Protein AF-A0A820D7I7-F1 (afdb_monomer_lite)

Sequence (324 aa):
LTGQLWRALILLNSLSEKDSNTLLFTNTHLEKLSSQLINEPLPSSSSSSIIALTLLELISSNQLFSTTFWYTILKQEFQSELYLFCTRISFLINNTEEDYFDKFIELLKINLSSFNSNIRLLSLYILSSFISNKINQNHIILNCLQCEQCPLNVYEYRTKIIYLQKLSIDFILLNNQSSLFHLSMYYLLGILCSNFTPLWTISIELLGSYGNKAIEYIGHQYFWSIINEKFQLIKQHNELKLIEQINDKLINEYIENLNKKNHDNEINEQSIDYIQYRINLFQILNYFPHECEQKIKIIFPIIFEFFSDNELRRINARQSCPVN

Structure (mmCIF, N/CA/C/O backbone):
data_AF-A0A820D7I7-F1
#
_entry.id   AF-A0A820D7I7-F1
#
loop_
_atom_site.group_PDB
_atom_site.id
_atom_site.type_symbol
_atom_site.label_atom_id
_atom_site.label_alt_id
_atom_site.label_comp_id
_atom_site.label_asym_id
_atom_site.label_entity_id
_atom_site.label_seq_id
_atom_site.pdbx_PDB_ins_code
_atom_site.Cartn_x
_atom_site.Cartn_y
_atom_site.Cartn_z
_atom_site.occupancy
_atom_site.B_iso_or_equiv
_atom_site.auth_seq_id
_atom_site.auth_comp_id
_atom_site.auth_asym_id
_atom_site.auth_atom_id
_atom_site.pdbx_PDB_model_num
ATOM 1 N N . LEU A 1 1 ? -18.576 28.532 -7.238 1.00 33.88 1 LEU A N 1
ATOM 2 C CA . LEU A 1 1 ? -18.689 28.212 -5.795 1.00 33.88 1 LEU A CA 1
ATOM 3 C C . LEU A 1 1 ? -19.975 27.424 -5.598 1.00 33.88 1 LEU A C 1
ATOM 5 O O . LEU A 1 1 ? -21.050 27.986 -5.757 1.00 33.88 1 LEU A O 1
ATOM 9 N N . THR A 1 2 ? -19.872 26.111 -5.414 1.00 36.41 2 THR A N 1
ATOM 10 C CA . THR A 1 2 ? -21.022 25.193 -5.369 1.00 36.41 2 THR A CA 1
ATOM 11 C C . THR A 1 2 ? -21.873 25.432 -4.114 1.00 36.41 2 THR A C 1
ATOM 13 O O . THR A 1 2 ? -21.359 25.838 -3.075 1.00 36.41 2 THR A O 1
ATOM 16 N N . GLY A 1 3 ? -23.188 25.196 -4.187 1.00 34.25 3 GLY A N 1
ATOM 17 C CA . GLY A 1 3 ? -24.131 25.491 -3.093 1.00 34.25 3 GLY A CA 1
ATOM 18 C C . GLY A 1 3 ? -23.835 24.779 -1.762 1.00 34.25 3 GLY A C 1
ATOM 19 O O . GLY A 1 3 ? -24.267 25.241 -0.710 1.00 34.25 3 GLY A O 1
ATOM 20 N N . GLN A 1 4 ? -23.050 23.700 -1.783 1.00 40.69 4 GLN A N 1
ATOM 21 C CA . GLN A 1 4 ? -22.586 22.988 -0.588 1.00 40.69 4 GLN A CA 1
ATOM 22 C C . GLN A 1 4 ? -21.507 23.764 0.188 1.00 40.69 4 GLN A C 1
ATOM 24 O O . GLN A 1 4 ? -21.517 23.750 1.415 1.00 40.69 4 GLN A O 1
ATOM 29 N N . LEU A 1 5 ? -20.647 24.528 -0.500 1.00 36.91 5 LEU A N 1
ATOM 30 C CA . LEU A 1 5 ? -19.658 25.414 0.132 1.00 36.91 5 LEU A CA 1
ATOM 31 C C . LEU A 1 5 ? -20.322 26.553 0.900 1.00 36.91 5 LEU A C 1
ATOM 33 O O . LEU A 1 5 ? -19.936 26.859 2.024 1.00 36.91 5 LEU A O 1
ATOM 37 N N . TRP A 1 6 ? -21.372 27.130 0.317 1.00 38.28 6 TRP A N 1
ATOM 38 C CA . TRP A 1 6 ? -22.198 28.117 1.002 1.00 38.28 6 TRP A CA 1
ATOM 39 C C . TRP A 1 6 ? -22.904 27.515 2.216 1.00 38.28 6 TRP A C 1
ATOM 41 O O . TRP A 1 6 ? -22.991 28.181 3.234 1.00 38.28 6 TRP A O 1
ATOM 51 N N . ARG A 1 7 ? -23.349 26.254 2.167 1.00 41.41 7 ARG A N 1
ATOM 52 C CA . ARG A 1 7 ? -23.976 25.590 3.323 1.00 41.41 7 ARG A CA 1
ATOM 53 C C . ARG A 1 7 ? -22.990 25.276 4.444 1.00 41.41 7 ARG A C 1
ATOM 55 O O . ARG A 1 7 ? -23.352 25.489 5.592 1.00 41.41 7 ARG A O 1
ATOM 62 N N . ALA A 1 8 ? -21.771 24.829 4.135 1.00 42.22 8 ALA A N 1
ATOM 63 C CA . ALA A 1 8 ? -20.729 24.603 5.140 1.00 42.22 8 ALA A CA 1
ATOM 64 C C . ALA A 1 8 ? -20.319 25.916 5.825 1.00 42.22 8 ALA A C 1
ATOM 66 O O . ALA A 1 8 ? -20.240 25.965 7.047 1.00 42.22 8 ALA A O 1
ATOM 67 N N . LEU A 1 9 ? -20.157 26.995 5.049 1.00 40.28 9 LEU A N 1
ATOM 68 C CA . LEU A 1 9 ? -19.864 28.336 5.566 1.00 40.28 9 LEU A CA 1
ATOM 69 C C . LEU A 1 9 ? -21.043 28.945 6.338 1.00 40.28 9 LEU A C 1
ATOM 71 O O . LEU A 1 9 ? -20.826 29.555 7.375 1.00 40.28 9 LEU A O 1
ATOM 75 N N . ILE A 1 10 ? -22.285 28.754 5.880 1.00 40.56 10 ILE A N 1
ATOM 76 C CA . ILE A 1 10 ? -23.493 29.177 6.609 1.00 40.56 10 ILE A CA 1
ATOM 77 C C . ILE A 1 10 ? -23.643 28.379 7.907 1.00 40.56 10 ILE A C 1
ATOM 79 O O . ILE A 1 10 ? -24.007 28.967 8.916 1.00 40.56 10 ILE A O 1
ATOM 83 N N . LEU A 1 11 ? -23.344 27.075 7.913 1.00 43.09 11 LEU A N 1
ATOM 84 C CA . LEU A 1 11 ? -23.332 26.261 9.130 1.00 43.09 11 LEU A CA 1
ATOM 85 C C . LEU A 1 11 ? -22.289 26.799 10.112 1.00 43.09 11 LEU A C 1
ATOM 87 O O . LEU A 1 11 ? -22.654 27.101 11.241 1.00 43.09 11 LEU A O 1
ATOM 91 N N . LEU A 1 12 ? -21.056 27.035 9.656 1.00 43.12 12 LEU A N 1
ATOM 92 C CA . LEU A 1 12 ? -19.978 27.668 10.426 1.00 43.12 12 LEU A CA 1
ATOM 93 C C . LEU A 1 12 ? -20.390 29.023 11.027 1.00 43.12 12 LEU A C 1
ATOM 95 O O . LEU A 1 12 ? -20.258 29.226 12.230 1.00 43.12 12 LEU A O 1
ATOM 99 N N . ASN A 1 13 ? -20.975 29.915 10.221 1.00 40.44 13 ASN A N 1
ATOM 100 C CA . ASN A 1 13 ? -21.417 31.236 10.683 1.00 40.44 13 ASN A CA 1
ATOM 101 C C . ASN A 1 13 ? -22.630 31.154 11.625 1.00 40.44 13 ASN A C 1
ATOM 103 O O . ASN A 1 13 ? -22.719 31.883 12.607 1.00 40.44 13 ASN A O 1
ATOM 107 N N . SER A 1 14 ? -23.561 30.231 11.366 1.00 39.53 14 SER A N 1
ATOM 108 C CA . SER A 1 14 ? -24.716 29.997 12.242 1.00 39.53 14 SER A CA 1
ATOM 109 C C . SER A 1 14 ? -24.337 29.355 13.582 1.00 39.53 14 SER A C 1
ATOM 111 O O . SER A 1 14 ? -25.113 29.440 14.535 1.00 39.53 14 SER A O 1
ATOM 113 N N . LEU A 1 15 ? -23.156 28.728 13.651 1.00 38.53 15 LEU A N 1
ATOM 114 C CA . LEU A 1 15 ? -22.564 28.131 14.849 1.00 38.53 15 LEU A CA 1
ATOM 115 C C . LEU A 1 15 ? -21.684 29.129 15.623 1.00 38.53 15 LEU A C 1
ATOM 117 O O . LEU A 1 15 ? -21.590 29.006 16.841 1.00 38.53 15 LEU A O 1
ATOM 121 N N . SER A 1 16 ? -21.089 30.131 14.962 1.00 37.66 16 SER A N 1
ATOM 122 C CA . SER A 1 16 ? -20.279 31.171 15.620 1.00 37.66 16 SER A CA 1
ATOM 123 C C . SER A 1 16 ? -21.098 32.324 16.208 1.00 37.66 16 SER A C 1
ATOM 125 O O . SER A 1 16 ? -20.624 33.012 17.108 1.00 37.66 16 SER A O 1
ATOM 127 N N . GLU A 1 17 ? -22.316 32.568 15.714 1.00 35.28 17 GLU A N 1
ATOM 128 C CA . GLU A 1 17 ? -23.140 33.718 16.131 1.00 35.28 17 GLU A CA 1
ATOM 129 C C . GLU A 1 17 ? -24.008 33.480 17.381 1.00 35.28 17 GLU A C 1
ATOM 131 O O . GLU A 1 17 ? -24.788 34.355 17.754 1.00 35.28 17 GLU A O 1
ATOM 136 N N . LYS A 1 18 ? -23.883 32.339 18.072 1.00 38.91 18 LYS A N 1
ATOM 137 C CA . LYS A 1 18 ? -24.620 32.097 19.324 1.00 38.91 18 LYS A CA 1
ATOM 138 C C . LYS A 1 18 ? -23.696 31.827 20.502 1.00 38.91 18 LYS A C 1
ATOM 140 O O . LYS A 1 18 ? -23.385 30.689 20.823 1.00 38.91 18 LYS A O 1
ATOM 145 N N . ASP A 1 19 ? -23.366 32.942 21.141 1.00 34.84 19 ASP A N 1
ATOM 146 C CA . ASP A 1 19 ? -23.009 33.123 22.542 1.00 34.84 19 ASP A CA 1
ATOM 147 C C . ASP A 1 19 ? -21.764 32.403 23.079 1.00 34.84 19 ASP A C 1
ATOM 149 O O . ASP A 1 19 ? -21.621 31.186 23.140 1.00 34.84 19 ASP A O 1
ATOM 153 N N . SER A 1 20 ? -20.876 33.253 23.581 1.00 34.00 20 SER A N 1
ATOM 154 C CA . SER A 1 20 ? -19.563 33.041 24.180 1.00 34.00 20 SER A CA 1
ATOM 155 C C . SER A 1 20 ? -19.540 32.244 25.493 1.00 34.00 20 SER A C 1
ATOM 157 O O . SER A 1 20 ? -18.617 32.409 26.286 1.00 34.00 20 SER A O 1
ATOM 159 N N . ASN A 1 21 ? -20.489 31.339 25.731 1.00 32.66 21 ASN A N 1
ATOM 160 C CA . ASN A 1 21 ? -20.485 30.466 26.902 1.00 32.66 21 ASN A CA 1
ATOM 161 C C . ASN A 1 21 ? -20.728 29.014 26.487 1.00 32.66 21 ASN A C 1
ATOM 163 O O . ASN A 1 21 ? -21.859 28.607 26.250 1.00 32.66 21 ASN A O 1
ATOM 167 N N . THR A 1 22 ? -19.638 28.239 26.442 1.00 40.84 22 THR A N 1
ATOM 168 C CA . THR A 1 22 ? -19.628 26.766 26.488 1.00 40.84 22 THR A CA 1
ATOM 169 C C . THR A 1 22 ? -20.718 26.098 25.640 1.00 40.84 22 THR A C 1
ATOM 171 O O . THR A 1 22 ? -21.698 25.567 26.166 1.00 40.84 22 THR A O 1
ATOM 174 N N . LEU A 1 23 ? -20.534 26.100 24.319 1.00 37.88 23 LEU A N 1
ATOM 175 C CA . LEU A 1 23 ? -21.352 25.314 23.397 1.00 37.88 23 LEU A CA 1
ATOM 176 C C . LEU A 1 23 ? -21.086 23.817 23.623 1.00 37.88 23 LEU A C 1
ATOM 178 O O . LEU A 1 23 ? -20.228 23.203 22.996 1.00 37.88 23 LEU A O 1
ATOM 182 N N . LEU A 1 24 ? -21.860 23.218 24.528 1.00 36.38 24 LEU A N 1
ATOM 183 C CA . LEU A 1 24 ? -22.185 21.795 24.495 1.00 36.38 24 LEU A CA 1
ATOM 184 C C . LEU A 1 24 ? -22.982 21.545 23.211 1.00 36.38 24 LEU A C 1
ATOM 186 O O . LEU A 1 24 ? -24.212 21.552 23.203 1.00 36.38 24 LEU A O 1
ATOM 190 N N . PHE A 1 25 ? -22.270 21.380 22.103 1.00 42.38 25 PHE A N 1
ATOM 191 C CA . PHE A 1 25 ? -22.797 20.785 20.885 1.00 42.38 25 PHE A CA 1
ATOM 192 C C . PHE A 1 25 ? -23.583 19.516 21.253 1.00 42.38 25 PHE A C 1
ATOM 194 O O . PHE A 1 25 ? -23.032 18.553 21.792 1.00 42.38 25 PHE A O 1
ATOM 201 N N . THR A 1 26 ? -24.887 19.514 20.999 1.00 42.91 26 THR A N 1
ATOM 202 C CA . THR A 1 26 ? -25.730 18.362 21.308 1.00 42.91 26 THR A CA 1
ATOM 203 C C . THR A 1 26 ? -25.514 17.265 20.264 1.00 42.91 26 THR A C 1
ATOM 205 O O . THR A 1 26 ? -25.382 17.544 19.070 1.00 42.91 26 THR A O 1
ATOM 208 N N . ASN A 1 27 ? -25.518 15.999 20.700 1.00 44.03 27 ASN A N 1
ATOM 209 C CA . ASN A 1 27 ? -25.346 14.821 19.834 1.00 44.03 27 ASN A CA 1
ATOM 210 C C . ASN A 1 27 ? -26.261 14.838 18.593 1.00 44.03 27 ASN A C 1
ATOM 212 O O . ASN A 1 27 ? -25.886 14.327 17.545 1.00 44.03 27 ASN A O 1
ATOM 216 N N . THR A 1 28 ? -27.420 15.498 18.661 1.00 42.12 28 THR A N 1
ATOM 217 C CA . THR A 1 28 ? -28.380 15.612 17.553 1.00 42.12 28 THR A CA 1
ATOM 218 C C . THR A 1 28 ? -27.905 16.511 16.403 1.00 42.12 28 THR A C 1
ATOM 220 O O . THR A 1 28 ? -28.280 16.284 15.250 1.00 42.12 28 THR A O 1
ATOM 223 N N . HIS A 1 29 ? -27.073 17.523 16.673 1.00 49.16 29 HIS A N 1
ATOM 224 C CA . HIS A 1 29 ? -26.462 18.355 15.628 1.00 49.16 29 HIS A CA 1
ATOM 225 C C . HIS A 1 29 ? -25.332 17.611 14.915 1.00 49.16 29 HIS A C 1
ATOM 227 O O . HIS A 1 29 ? -25.233 17.692 13.690 1.00 49.16 29 HIS A O 1
ATOM 233 N N . LEU A 1 30 ? -24.556 16.817 15.657 1.00 48.66 30 LEU A N 1
ATOM 234 C CA . LEU A 1 30 ? -23.551 15.913 15.101 1.00 48.66 30 LEU A CA 1
ATOM 235 C C . LEU A 1 30 ? -24.170 14.763 14.302 1.00 48.66 30 LEU A C 1
ATOM 237 O O . LEU A 1 30 ? -23.672 14.420 13.234 1.00 48.66 30 LEU A O 1
ATOM 241 N N . GLU A 1 31 ? -25.282 14.190 14.758 1.00 48.06 31 GLU A N 1
ATOM 242 C CA . GLU A 1 31 ? -26.039 13.175 14.013 1.00 48.06 31 GLU A CA 1
ATOM 243 C C . GLU A 1 31 ? -26.604 13.738 12.701 1.00 48.06 31 GLU A C 1
ATOM 245 O O . GLU A 1 31 ? -26.587 13.069 11.670 1.00 48.06 31 GLU A O 1
ATOM 250 N N . LYS A 1 32 ? -27.032 15.007 12.687 1.00 52.75 32 LYS A N 1
ATOM 251 C CA . LYS A 1 32 ? -27.452 15.676 11.447 1.00 52.75 32 LYS A CA 1
ATOM 252 C C . LYS A 1 32 ? -26.281 15.959 10.510 1.00 52.75 32 LYS A C 1
ATOM 254 O O . LYS A 1 32 ? -26.388 15.626 9.333 1.00 52.75 32 LYS A O 1
ATOM 259 N N . LEU A 1 33 ? -25.173 16.512 11.007 1.00 52.78 33 LEU A N 1
ATOM 260 C CA . LEU A 1 33 ? -23.964 16.764 10.208 1.00 52.78 33 LEU A CA 1
ATOM 261 C C . LEU A 1 33 ? -23.358 15.467 9.665 1.00 52.78 33 LEU A C 1
ATOM 263 O O . LEU A 1 33 ? -23.018 15.403 8.489 1.00 52.78 33 LEU A O 1
ATOM 267 N N . SER A 1 34 ? -23.301 14.414 10.483 1.00 49.94 34 SER A N 1
ATOM 268 C CA . SER A 1 34 ? -22.893 13.078 10.045 1.00 49.94 34 SER A CA 1
ATOM 269 C C . SER A 1 34 ? -23.842 12.531 8.989 1.00 49.94 34 SER A C 1
ATOM 271 O O . SER A 1 34 ? -23.374 12.136 7.932 1.00 49.94 34 SER A O 1
ATOM 273 N N . SER A 1 35 ? -25.162 12.602 9.182 1.00 54.41 35 SER A N 1
ATOM 274 C CA . SER A 1 35 ? -26.120 12.158 8.160 1.00 54.41 35 SER A CA 1
ATOM 275 C C . SER A 1 35 ? -26.018 12.949 6.848 1.00 54.41 35 SER A C 1
ATOM 277 O O . SER A 1 35 ? -26.268 12.394 5.784 1.00 54.41 35 SER A O 1
ATOM 279 N N . GLN A 1 36 ? -25.630 14.226 6.895 1.00 56.00 36 GLN A N 1
ATOM 280 C CA . GLN A 1 36 ? -25.484 15.074 5.710 1.00 56.00 36 GLN A CA 1
ATOM 281 C C . GLN A 1 36 ? -24.159 14.841 4.982 1.00 56.00 36 GLN A C 1
ATOM 283 O O . GLN A 1 36 ? -24.164 14.727 3.760 1.00 56.00 36 GLN A O 1
ATOM 288 N N . LEU A 1 37 ? -23.051 14.710 5.716 1.00 55.25 37 LEU A N 1
ATOM 289 C CA . LEU A 1 37 ? -21.760 14.313 5.15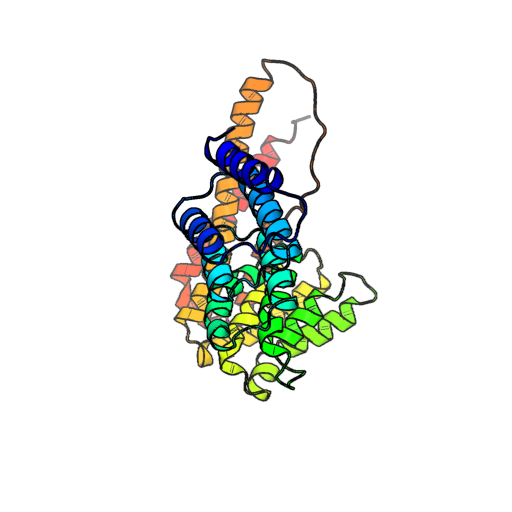0 1.00 55.25 37 LEU A CA 1
ATOM 290 C C . LEU A 1 37 ? -21.824 12.892 4.584 1.00 55.25 37 LEU A C 1
ATOM 292 O O . LEU A 1 37 ? -21.209 12.629 3.559 1.00 55.25 37 LEU A O 1
ATOM 296 N N . ILE A 1 38 ? -22.602 12.000 5.214 1.00 54.62 38 ILE A N 1
ATOM 297 C CA . ILE A 1 38 ? -22.667 10.594 4.816 1.00 54.62 38 ILE A CA 1
ATOM 298 C C . ILE A 1 38 ? -23.478 10.358 3.535 1.00 54.62 38 ILE A C 1
ATOM 300 O O . ILE A 1 38 ? -23.186 9.425 2.785 1.00 54.62 38 ILE A O 1
ATOM 304 N N . ASN A 1 39 ? -24.506 11.174 3.298 1.00 48.34 39 ASN A N 1
ATOM 305 C CA . ASN A 1 39 ? -25.509 10.913 2.265 1.00 48.34 39 ASN A CA 1
ATOM 306 C C . ASN A 1 39 ? -25.314 11.710 0.964 1.00 48.34 39 ASN A C 1
ATOM 308 O O . ASN A 1 39 ? -26.012 11.421 -0.008 1.00 48.34 39 ASN A O 1
ATOM 312 N N . GLU A 1 40 ? -24.403 12.688 0.904 1.00 48.72 40 GLU A N 1
ATOM 313 C CA . GLU A 1 40 ? -24.156 13.469 -0.318 1.00 48.72 40 GLU A CA 1
ATOM 314 C C . GLU A 1 40 ? -22.756 13.197 -0.910 1.00 48.72 40 GLU A C 1
ATOM 316 O O . GLU A 1 40 ? -21.764 13.221 -0.182 1.00 48.72 40 GLU A O 1
ATOM 321 N N . PRO A 1 41 ? -22.632 12.974 -2.235 1.00 44.50 41 PRO A N 1
ATOM 322 C CA . PRO A 1 41 ? -21.333 12.860 -2.890 1.00 44.50 41 PRO A CA 1
ATOM 323 C C . PRO A 1 41 ? -20.615 14.217 -2.858 1.00 44.50 41 PRO A C 1
ATOM 325 O O . PRO A 1 41 ? -21.137 15.230 -3.332 1.00 44.50 41 PRO A O 1
ATOM 328 N N . LEU A 1 42 ? -19.417 14.240 -2.280 1.00 49.50 42 LEU A N 1
ATOM 329 C CA . LEU A 1 42 ? -18.637 15.458 -2.068 1.00 49.50 42 LEU A CA 1
ATOM 330 C C . LEU A 1 42 ? -17.876 15.861 -3.350 1.00 49.50 42 LEU A C 1
ATOM 332 O O . LEU A 1 42 ? -17.214 15.016 -3.946 1.00 49.50 42 LEU A O 1
ATOM 336 N N . PRO A 1 43 ? -17.935 17.121 -3.825 1.00 43.56 43 PRO A N 1
ATOM 337 C CA . PRO A 1 43 ? -17.351 17.476 -5.120 1.00 43.56 43 PRO A CA 1
ATOM 338 C C . PRO A 1 43 ? -15.977 18.157 -5.019 1.00 43.56 43 PRO A C 1
ATOM 340 O O . PRO A 1 43 ? -15.863 19.226 -4.427 1.00 43.56 43 PRO A O 1
ATOM 343 N N . SER A 1 44 ? -14.975 17.653 -5.751 1.00 43.47 44 SER A N 1
ATOM 344 C CA . SER A 1 44 ? -13.678 18.292 -6.104 1.00 43.47 44 SER A CA 1
ATOM 345 C C . SER A 1 44 ? -12.747 18.764 -4.960 1.00 43.47 44 SER A C 1
ATOM 347 O O . SER A 1 44 ? -13.182 19.181 -3.891 1.00 43.47 44 SER A O 1
ATOM 349 N N . SER A 1 45 ? -11.434 18.739 -5.219 1.00 49.16 45 SER A N 1
ATOM 350 C CA . SER A 1 45 ? -10.306 18.940 -4.280 1.00 49.16 45 SER A CA 1
ATOM 351 C C . SER A 1 45 ? -10.387 20.144 -3.323 1.00 49.16 45 SER A C 1
ATOM 353 O O . SER A 1 45 ? -9.827 20.102 -2.225 1.00 49.16 45 SER A O 1
ATOM 355 N N . SER A 1 46 ? -11.103 21.212 -3.683 1.00 48.12 46 SER A N 1
ATOM 356 C CA . SER A 1 46 ? -11.302 22.382 -2.818 1.00 48.12 46 SER A CA 1
ATOM 357 C C . SER A 1 46 ? -12.371 22.194 -1.733 1.00 48.12 46 SER A C 1
ATOM 359 O O . SER A 1 46 ? -12.325 22.879 -0.716 1.00 48.12 46 SER A O 1
ATOM 361 N N . SER A 1 47 ? -13.350 21.301 -1.920 1.00 55.62 47 SER A N 1
ATOM 362 C CA . SER A 1 47 ? -14.343 21.009 -0.871 1.00 55.62 47 SER A CA 1
ATOM 363 C C . SER A 1 47 ? -13.774 20.070 0.191 1.00 55.62 47 SER A C 1
ATOM 365 O O . SER A 1 47 ? -14.091 20.217 1.369 1.00 55.62 47 SER A O 1
ATOM 367 N N . SER A 1 48 ? -12.863 19.170 -0.193 1.00 57.50 48 SER A N 1
ATOM 368 C CA . SER A 1 48 ? -12.241 18.231 0.739 1.00 57.50 48 SER A CA 1
ATOM 369 C C . SER A 1 48 ? -11.353 18.913 1.774 1.00 57.50 48 SER A C 1
ATOM 371 O O . SER A 1 48 ? -11.357 18.522 2.940 1.00 57.50 48 SER A O 1
ATOM 373 N N . SER A 1 49 ? -10.631 19.967 1.379 1.00 59.69 49 SER A N 1
ATOM 374 C CA . SER A 1 49 ? -9.816 20.752 2.310 1.00 59.69 49 SER A CA 1
ATOM 375 C C . SER A 1 49 ? -10.682 21.511 3.311 1.00 59.69 49 SER A C 1
ATOM 377 O O . SER A 1 49 ? -10.395 21.497 4.503 1.00 59.69 49 SER A O 1
ATOM 379 N N . ILE A 1 50 ? -11.785 22.104 2.855 1.00 61.53 50 ILE A N 1
ATOM 380 C CA . ILE A 1 50 ? -12.718 22.840 3.715 1.00 61.53 50 ILE A CA 1
ATOM 381 C C . ILE A 1 50 ? -13.412 21.895 4.695 1.00 61.53 50 ILE A C 1
ATOM 383 O O . ILE A 1 50 ? -13.544 22.218 5.870 1.00 61.53 50 ILE A O 1
ATOM 387 N N . ILE A 1 51 ? -13.777 20.694 4.257 1.00 65.19 51 ILE A N 1
ATOM 388 C CA . ILE A 1 51 ? -14.422 19.710 5.130 1.00 65.19 51 ILE A CA 1
ATOM 389 C C . ILE A 1 51 ? -13.438 19.153 6.149 1.00 65.19 51 ILE A C 1
ATOM 391 O O . ILE A 1 51 ? -13.785 19.024 7.320 1.00 65.19 51 ILE A O 1
ATOM 395 N N . ALA A 1 52 ? -12.192 18.903 5.753 1.00 65.56 52 ALA A N 1
ATOM 396 C CA . ALA A 1 52 ? -11.159 18.546 6.713 1.00 65.56 52 ALA A CA 1
ATOM 397 C C . ALA A 1 52 ? -10.905 19.660 7.740 1.00 65.56 52 ALA A C 1
ATOM 399 O O . ALA A 1 52 ? -10.763 19.364 8.922 1.00 65.56 52 ALA A O 1
ATOM 400 N N . LEU A 1 53 ? -10.919 20.931 7.328 1.00 65.31 53 LEU A N 1
ATOM 401 C CA . LEU A 1 53 ? -10.809 22.063 8.253 1.00 65.31 53 LEU A CA 1
ATOM 402 C C . LEU A 1 53 ? -11.999 22.121 9.223 1.00 65.31 53 LEU A C 1
ATOM 404 O O . LEU A 1 53 ? -11.779 22.262 10.422 1.00 65.31 53 LEU A O 1
ATOM 408 N N . THR A 1 54 ? -13.233 21.914 8.744 1.00 65.31 54 THR A N 1
ATOM 409 C CA . THR A 1 54 ? -14.414 21.847 9.628 1.00 65.31 54 THR A CA 1
ATOM 410 C C . THR A 1 54 ? -14.346 20.676 10.605 1.00 65.31 54 THR A C 1
ATOM 412 O O . THR A 1 54 ? -14.690 20.823 11.771 1.00 65.31 54 THR A O 1
ATOM 415 N N . LEU A 1 55 ? -13.859 19.515 10.162 1.00 71.00 55 LEU A N 1
ATOM 416 C CA . LEU A 1 55 ? -13.652 18.356 11.026 1.00 71.00 55 LEU A CA 1
ATOM 417 C C . LEU A 1 55 ? -12.593 18.640 12.092 1.00 71.00 55 LEU A C 1
ATOM 419 O O . LEU A 1 55 ? -12.766 18.254 13.243 1.00 71.00 55 LEU A O 1
ATOM 423 N N . LEU A 1 56 ? -11.519 19.340 11.732 1.00 68.62 56 LEU A N 1
ATOM 424 C CA . LEU A 1 56 ? -10.452 19.713 12.655 1.00 68.62 56 LEU A CA 1
ATOM 425 C C . LEU A 1 56 ? -10.941 20.710 13.716 1.00 68.62 56 LEU A C 1
ATOM 427 O O . LEU A 1 56 ? -10.589 20.576 14.885 1.00 68.62 56 LEU A O 1
ATOM 431 N N . GLU A 1 57 ? -11.805 21.650 13.337 1.00 66.38 57 GLU A N 1
ATOM 432 C CA . GLU A 1 57 ? -12.467 22.582 14.260 1.00 66.38 57 GLU A CA 1
ATOM 433 C C . GLU A 1 57 ? -13.493 21.889 15.176 1.00 66.38 57 GLU A C 1
ATOM 435 O O . GLU A 1 57 ? -13.602 22.174 16.371 1.00 66.38 57 GLU A O 1
ATOM 440 N N . LEU A 1 58 ? -14.211 20.896 14.654 1.00 66.75 58 LEU A N 1
ATOM 441 C CA . LEU A 1 58 ? -15.093 20.052 15.459 1.00 66.75 58 LEU A CA 1
ATOM 442 C C . LEU A 1 58 ? -14.312 19.181 16.457 1.00 66.75 58 LEU A C 1
ATOM 444 O O . LEU A 1 58 ? -14.752 18.972 17.585 1.00 66.75 58 LEU A O 1
ATOM 448 N N . ILE A 1 59 ? -13.135 18.687 16.071 1.00 69.69 59 ILE A N 1
ATOM 449 C CA . ILE A 1 59 ? -12.247 17.961 16.984 1.00 69.69 59 ILE A CA 1
ATOM 450 C C . ILE A 1 59 ? -11.681 18.908 18.056 1.00 69.69 59 ILE A C 1
ATOM 452 O O . ILE A 1 59 ? -11.654 18.548 19.233 1.00 69.69 59 ILE A O 1
ATOM 456 N N . SER A 1 60 ? -11.244 20.116 17.678 1.00 65.19 60 SER A N 1
ATOM 457 C CA . SER A 1 60 ? -10.655 21.088 18.615 1.00 65.19 60 SER A CA 1
ATOM 458 C C . SER A 1 60 ? -11.661 21.630 19.632 1.00 65.19 60 SER A C 1
ATOM 460 O O . SER A 1 60 ? -11.276 22.008 20.737 1.00 65.19 60 SER A O 1
ATOM 462 N N . SER A 1 61 ? -12.954 21.597 19.305 1.00 62.97 61 SER A N 1
ATOM 463 C CA . SER A 1 61 ? -14.050 21.922 20.223 1.00 62.97 61 SER A CA 1
ATOM 464 C C . SER A 1 61 ? -14.429 20.787 21.197 1.00 62.97 61 SER A C 1
ATOM 466 O O . SER A 1 61 ? -15.456 20.873 21.870 1.00 62.97 61 SER A O 1
ATOM 468 N N . ASN A 1 62 ? -13.577 19.761 21.353 1.00 55.41 62 ASN A N 1
ATOM 469 C CA . ASN A 1 62 ? -13.714 18.647 22.310 1.00 55.41 62 ASN A CA 1
ATOM 470 C C . ASN A 1 62 ? -14.987 17.799 22.131 1.00 55.41 62 ASN A C 1
ATOM 472 O O . ASN A 1 62 ? -15.577 17.305 23.094 1.00 55.41 62 ASN A O 1
ATOM 476 N N . GLN A 1 63 ? -15.413 17.598 20.887 1.00 59.56 63 GLN A N 1
ATOM 477 C CA . GLN A 1 63 ? -16.509 16.693 20.561 1.00 59.56 63 GLN A CA 1
ATOM 478 C C . GLN A 1 63 ? -16.012 15.238 20.494 1.00 59.56 63 GLN A C 1
ATOM 480 O O . GLN A 1 63 ? -15.157 14.890 19.679 1.00 59.56 63 GLN A O 1
ATOM 485 N N . LEU A 1 64 ? -16.571 14.364 21.336 1.00 62.59 64 LEU A N 1
ATOM 486 C CA . LEU A 1 64 ? -16.328 12.918 21.286 1.00 62.59 64 LEU A CA 1
ATOM 487 C C . LEU A 1 64 ? -17.037 12.316 20.063 1.00 62.59 64 LEU A C 1
ATOM 489 O O . LEU A 1 64 ? -18.213 11.965 20.117 1.00 62.59 64 LEU A O 1
ATOM 493 N N . PHE A 1 65 ? -16.318 12.189 18.952 1.00 71.06 65 PHE A N 1
ATOM 494 C CA . PHE A 1 65 ? -16.759 11.392 17.810 1.00 71.06 65 PHE A CA 1
ATOM 495 C C . PHE A 1 65 ? -16.526 9.901 18.051 1.00 71.06 65 PHE A C 1
ATOM 497 O O . PHE A 1 65 ? -15.448 9.495 18.495 1.00 71.06 65 PHE A O 1
ATOM 504 N N . SER A 1 66 ? -17.516 9.079 17.704 1.00 76.38 66 SER A N 1
ATOM 505 C CA . SER A 1 66 ? -17.388 7.624 17.728 1.00 76.38 66 SER A CA 1
ATOM 506 C C . SER A 1 66 ? -16.424 7.121 16.646 1.00 76.38 66 SER A C 1
ATOM 508 O O . SER A 1 66 ? -16.265 7.717 15.577 1.00 76.38 66 SER A O 1
ATOM 510 N N . THR A 1 67 ? -15.825 5.955 16.882 1.00 80.19 67 THR A N 1
ATOM 511 C CA . THR A 1 67 ? -15.057 5.195 15.876 1.00 80.19 67 THR A CA 1
ATOM 512 C C . THR A 1 67 ? -15.874 4.922 14.607 1.00 80.19 67 THR A C 1
ATOM 514 O O . THR A 1 67 ? -15.350 4.990 13.493 1.00 80.19 67 THR A O 1
ATOM 517 N N . THR A 1 68 ? -17.181 4.680 14.763 1.00 80.62 68 THR A N 1
ATOM 518 C CA . THR A 1 68 ? -18.136 4.448 13.669 1.00 80.62 68 THR A CA 1
ATOM 519 C C . THR A 1 68 ? -18.235 5.627 12.709 1.00 80.62 68 THR A C 1
ATOM 521 O O . THR A 1 68 ? -18.258 5.421 11.496 1.00 80.62 68 THR A O 1
ATOM 524 N N . PHE A 1 69 ? -18.254 6.854 13.230 1.00 81.31 69 PHE A N 1
ATOM 525 C CA . PHE A 1 69 ? -18.361 8.073 12.433 1.00 81.31 69 PHE A CA 1
ATOM 526 C C . PHE A 1 69 ? -17.161 8.221 11.491 1.00 81.31 69 PHE A C 1
ATOM 528 O O . PHE A 1 69 ? -17.319 8.378 10.278 1.00 81.31 69 PHE A O 1
ATOM 535 N N . TRP A 1 70 ? -15.950 8.054 12.018 1.00 80.38 70 TRP A N 1
ATOM 536 C CA . TRP A 1 70 ? -14.726 8.143 11.222 1.00 80.38 70 TRP A CA 1
ATOM 537 C C . TRP A 1 70 ? -14.586 7.028 10.194 1.00 80.38 70 TRP A C 1
ATOM 539 O O . TRP A 1 70 ? -14.130 7.278 9.079 1.00 80.38 70 TRP A O 1
ATOM 549 N N . TYR A 1 71 ? -15.043 5.821 10.531 1.00 81.94 71 TYR A N 1
ATOM 550 C CA . TYR A 1 71 ? -15.147 4.734 9.563 1.00 81.94 71 TYR A CA 1
ATOM 551 C C . TYR A 1 71 ? -16.071 5.107 8.394 1.00 81.94 71 TYR A C 1
ATOM 553 O O . TYR A 1 71 ? -15.711 4.902 7.236 1.00 81.94 71 TYR A O 1
ATOM 561 N N . THR A 1 72 ? -17.249 5.679 8.674 1.00 79.56 72 THR A N 1
ATOM 562 C CA . THR A 1 72 ? -18.195 6.069 7.615 1.00 79.56 72 THR A CA 1
ATOM 563 C C . THR A 1 72 ? -17.652 7.167 6.707 1.00 79.56 72 THR A C 1
ATOM 565 O O . THR A 1 72 ? -17.837 7.071 5.496 1.00 79.56 72 THR A O 1
ATOM 568 N N . ILE A 1 73 ? -16.925 8.141 7.263 1.00 76.38 73 ILE A N 1
ATOM 569 C CA . ILE A 1 73 ? -16.278 9.207 6.486 1.00 76.38 73 ILE A CA 1
ATOM 570 C C . ILE A 1 73 ? -15.203 8.632 5.565 1.00 76.38 73 ILE A C 1
ATOM 572 O O . ILE A 1 73 ? -15.208 8.920 4.376 1.00 76.38 73 ILE A O 1
ATOM 576 N N . LEU A 1 74 ? -14.302 7.792 6.086 1.00 78.19 74 LEU A N 1
ATOM 577 C CA . LEU A 1 74 ? -13.228 7.203 5.274 1.00 78.19 74 LEU A CA 1
ATOM 578 C C . LEU A 1 74 ? -13.737 6.219 4.216 1.00 78.19 74 LEU A C 1
ATOM 580 O O . LEU A 1 74 ? -13.037 5.956 3.239 1.00 78.19 74 LEU A O 1
ATOM 584 N N . LYS A 1 75 ? -14.924 5.643 4.426 1.00 80.81 75 LYS A N 1
ATOM 585 C CA . LYS A 1 75 ? -15.569 4.755 3.459 1.00 80.81 75 LYS A CA 1
ATOM 586 C C . LYS A 1 75 ? -16.137 5.518 2.257 1.00 80.81 75 LYS A C 1
ATOM 588 O O . LYS A 1 75 ? -16.234 4.935 1.181 1.00 80.81 75 LYS A O 1
ATOM 593 N N . GLN A 1 76 ? -16.530 6.782 2.418 1.00 70.62 76 GLN A N 1
ATOM 594 C CA . GLN A 1 76 ? -16.842 7.636 1.270 1.00 70.62 76 GLN A CA 1
ATOM 595 C C . GLN A 1 76 ? -15.547 7.940 0.522 1.00 70.62 76 GLN A C 1
ATOM 597 O O . GLN A 1 76 ? -14.537 8.231 1.149 1.00 70.62 76 GLN A O 1
ATOM 602 N N . GLU A 1 77 ? -15.567 7.814 -0.805 1.00 53.09 77 GLU A N 1
ATOM 603 C CA . GLU A 1 77 ? -14.396 7.751 -1.695 1.00 53.09 77 GLU A CA 1
ATOM 604 C C . GLU A 1 77 ? -13.480 8.998 -1.685 1.00 53.09 77 GLU A C 1
ATOM 606 O O . GLU A 1 77 ? -13.362 9.705 -2.682 1.00 53.09 77 GLU A O 1
ATOM 611 N N . PHE A 1 78 ? -12.770 9.259 -0.583 1.00 57.38 78 PHE A N 1
ATOM 612 C CA . PHE A 1 78 ? -11.795 10.344 -0.459 1.00 57.38 78 PHE A CA 1
ATOM 613 C C . PHE A 1 78 ? -10.661 9.968 0.504 1.00 57.38 78 PHE A C 1
ATOM 615 O O . PHE A 1 78 ? -10.691 10.290 1.691 1.00 57.38 78 PHE A O 1
ATOM 622 N N . GLN A 1 79 ? -9.601 9.329 0.003 1.00 65.19 79 GLN A N 1
ATOM 623 C CA . GLN A 1 79 ? -8.404 9.041 0.807 1.00 65.19 79 GLN A CA 1
ATOM 624 C C . GLN A 1 79 ? -7.361 10.161 0.653 1.00 65.19 79 GLN A C 1
ATOM 626 O O . GLN A 1 79 ? -6.308 9.986 0.048 1.00 65.19 79 GLN A O 1
ATOM 631 N N . SER A 1 80 ? -7.689 11.342 1.197 1.00 74.06 80 SER A N 1
ATOM 632 C CA . SER A 1 80 ? -6.767 12.484 1.296 1.00 74.06 80 SER A CA 1
ATOM 633 C C . SER A 1 80 ? -5.944 12.439 2.591 1.00 74.06 80 SER A C 1
ATOM 635 O O . SER A 1 80 ? -6.395 11.910 3.611 1.00 74.06 80 SER A O 1
ATOM 637 N N . GLU A 1 81 ? -4.753 13.048 2.583 1.00 74.69 81 GLU A N 1
ATOM 638 C CA . GLU A 1 81 ? -3.916 13.185 3.787 1.00 74.69 81 GLU A CA 1
ATOM 639 C C . GLU A 1 81 ? -4.660 13.881 4.933 1.00 74.69 81 GLU A C 1
ATOM 641 O O . GLU A 1 81 ? -4.537 13.487 6.090 1.00 74.69 81 GLU A O 1
ATOM 646 N N . LEU A 1 82 ? -5.476 14.890 4.616 1.00 74.12 82 LEU A N 1
ATOM 647 C CA . LEU A 1 82 ? -6.179 15.692 5.613 1.00 74.12 82 LEU A CA 1
ATOM 648 C C . LEU A 1 82 ? -7.230 14.877 6.382 1.00 74.12 82 LEU A C 1
ATOM 650 O O . LEU A 1 82 ? -7.348 15.024 7.599 1.00 74.12 82 LEU A O 1
ATOM 654 N N . TYR A 1 83 ? -7.956 13.974 5.714 1.00 77.19 83 TYR A N 1
ATOM 655 C CA . TYR A 1 83 ? -8.915 13.091 6.390 1.00 77.19 83 TYR A CA 1
ATOM 656 C C . TYR A 1 83 ? -8.218 12.057 7.275 1.00 77.19 83 TYR A C 1
ATOM 658 O O . TYR A 1 83 ? -8.645 11.808 8.406 1.00 77.19 83 TYR A O 1
ATOM 666 N N . LEU A 1 84 ? -7.103 11.495 6.803 1.00 81.25 84 LEU A N 1
ATOM 667 C CA . LEU A 1 84 ? -6.278 10.587 7.602 1.00 81.25 84 LEU A CA 1
ATOM 668 C C . LEU A 1 84 ? -5.658 11.303 8.815 1.00 81.25 84 LEU A C 1
ATOM 670 O O . LEU A 1 84 ? -5.515 10.730 9.893 1.00 81.25 84 LEU A O 1
ATOM 674 N N . PHE A 1 85 ? -5.332 12.583 8.674 1.00 79.81 85 PHE A N 1
ATOM 675 C CA . PHE A 1 85 ? -4.846 13.395 9.780 1.00 79.81 85 PHE A CA 1
ATOM 676 C C . PHE A 1 85 ? -5.937 13.655 10.831 1.00 79.81 85 PHE A C 1
ATOM 678 O O . PHE A 1 85 ? -5.707 13.425 12.019 1.00 79.81 85 PHE A O 1
ATOM 685 N N . CYS A 1 86 ? -7.140 14.057 10.408 1.00 75.25 86 CYS A N 1
ATOM 686 C CA . CYS A 1 86 ? -8.265 14.306 11.318 1.00 75.25 86 CYS A CA 1
ATOM 687 C C . CYS A 1 86 ? -8.675 13.044 12.094 1.00 75.25 86 CYS A C 1
ATOM 689 O O . CYS A 1 86 ? -8.823 13.080 13.316 1.00 75.25 86 CYS A O 1
ATOM 691 N N . THR A 1 87 ? -8.792 11.910 11.398 1.00 80.25 87 THR A N 1
ATOM 692 C CA . THR A 1 87 ? -9.115 10.605 12.005 1.00 80.25 87 THR A CA 1
ATOM 693 C C . THR A 1 87 ? -8.072 10.198 13.042 1.00 80.25 87 THR A C 1
ATOM 695 O O . THR A 1 87 ? -8.427 9.793 14.150 1.00 80.25 87 THR A O 1
ATOM 698 N N . ARG A 1 88 ? -6.781 10.389 12.739 1.00 81.25 88 ARG A N 1
ATOM 699 C CA . ARG A 1 88 ? -5.700 10.154 13.698 1.00 81.25 88 ARG A CA 1
ATOM 700 C C . ARG A 1 88 ? -5.838 11.017 14.949 1.00 81.25 88 ARG A C 1
ATOM 702 O O . ARG A 1 88 ? -5.719 10.476 16.044 1.00 81.25 88 ARG A O 1
ATOM 709 N N . ILE A 1 89 ? -6.055 12.329 14.812 1.00 76.50 89 ILE A N 1
ATOM 710 C CA . ILE A 1 89 ? -6.227 13.209 15.981 1.00 76.50 89 ILE A CA 1
ATOM 711 C C . ILE A 1 89 ? -7.409 12.723 16.817 1.00 76.50 89 ILE A C 1
ATOM 713 O O . ILE A 1 89 ? -7.275 12.583 18.031 1.00 76.50 89 ILE A O 1
ATOM 717 N N . SER A 1 90 ? -8.534 12.390 16.183 1.00 78.69 90 SER A N 1
ATOM 718 C CA . SER A 1 90 ? -9.686 11.879 16.921 1.00 78.69 90 SER A CA 1
ATOM 719 C C . SER A 1 90 ? -9.374 10.594 17.684 1.00 78.69 90 SER A C 1
ATOM 721 O O . SER A 1 90 ? -9.880 10.442 18.786 1.00 78.69 90 SER A O 1
ATOM 723 N N . PHE A 1 91 ? -8.556 9.690 17.145 1.00 81.94 91 PHE A N 1
ATOM 724 C CA . PHE A 1 91 ? -8.160 8.450 17.829 1.00 81.94 91 PHE A CA 1
ATOM 725 C C . PHE A 1 91 ? -7.123 8.667 18.938 1.00 81.94 91 PHE A C 1
ATOM 727 O O . PHE A 1 91 ? -6.949 7.803 19.789 1.00 81.94 91 PHE A O 1
ATOM 734 N N . LEU A 1 92 ? -6.405 9.793 18.927 1.00 76.44 92 LEU A N 1
ATOM 735 C CA . LEU A 1 92 ? -5.530 10.182 20.036 1.00 76.44 92 LEU A CA 1
ATOM 736 C C . LEU A 1 92 ? -6.327 10.788 21.194 1.00 76.44 92 LEU A C 1
ATOM 738 O O . LEU A 1 92 ? -5.939 10.627 22.347 1.00 76.44 92 LEU A O 1
ATOM 742 N N . ILE A 1 93 ? -7.413 11.498 20.883 1.00 73.25 93 ILE A N 1
ATOM 743 C CA . ILE A 1 93 ? -8.285 12.135 21.879 1.00 73.25 93 ILE A CA 1
ATOM 744 C C . ILE A 1 93 ? -9.291 11.124 22.444 1.00 73.25 93 ILE A C 1
ATOM 746 O O . ILE A 1 93 ? -9.561 11.126 23.644 1.00 73.25 93 ILE A O 1
ATOM 750 N N . ASN A 1 94 ? -9.816 10.242 21.593 1.00 68.38 94 ASN A N 1
ATOM 751 C CA . ASN A 1 94 ? -10.844 9.269 21.938 1.00 68.38 94 ASN A CA 1
ATOM 752 C C . ASN A 1 94 ? -10.228 7.869 21.914 1.00 68.38 94 ASN A C 1
ATOM 754 O O . ASN A 1 94 ? -9.657 7.463 20.905 1.00 68.38 94 ASN A O 1
ATOM 758 N N . ASN A 1 95 ? -10.378 7.112 23.002 1.00 68.31 95 ASN A N 1
ATOM 759 C CA . ASN A 1 95 ? -9.956 5.713 23.030 1.00 68.31 95 ASN A CA 1
ATOM 760 C C . ASN A 1 95 ? -10.654 4.926 21.911 1.00 68.31 95 ASN A C 1
ATOM 762 O O . ASN A 1 95 ? -11.866 5.034 21.722 1.00 68.31 95 ASN A O 1
ATOM 766 N N . THR A 1 96 ? -9.879 4.135 21.174 1.00 72.75 96 THR A N 1
ATOM 767 C CA . THR A 1 96 ? -10.360 3.362 20.030 1.00 72.75 96 THR A CA 1
ATOM 768 C C . THR A 1 96 ? -11.025 2.062 20.480 1.00 72.75 96 THR A C 1
ATOM 770 O O . THR A 1 96 ? -10.548 1.363 21.370 1.00 72.75 96 THR A O 1
ATOM 773 N N . GLU A 1 97 ? -12.145 1.721 19.848 1.00 76.12 97 GLU A N 1
ATOM 774 C CA . GLU A 1 97 ? -12.833 0.444 20.047 1.00 76.12 97 GLU A CA 1
ATOM 775 C C . GLU A 1 97 ? -12.186 -0.648 19.183 1.00 76.12 97 GLU A C 1
ATOM 777 O O . GLU A 1 97 ? -12.120 -0.512 17.958 1.00 76.12 97 GLU A O 1
ATOM 782 N N . GLU A 1 98 ? -11.739 -1.748 19.798 1.00 77.75 98 GLU A N 1
ATOM 783 C CA . GLU A 1 98 ? -11.051 -2.842 19.090 1.00 77.75 98 GLU A CA 1
ATOM 784 C C . GLU A 1 98 ? -11.922 -3.510 18.008 1.00 77.75 98 GLU A C 1
ATOM 786 O O . GLU A 1 98 ? -11.393 -3.953 16.989 1.00 77.75 98 GLU A O 1
ATOM 791 N N . ASP A 1 99 ? -13.250 -3.503 18.165 1.00 82.56 99 ASP A N 1
ATOM 792 C CA . ASP A 1 99 ? -14.219 -4.136 17.251 1.00 82.56 99 ASP A CA 1
ATOM 793 C C . ASP A 1 99 ? -14.198 -3.570 15.816 1.00 82.56 99 ASP A C 1
ATOM 795 O O . ASP A 1 99 ? -14.746 -4.166 14.883 1.00 82.56 99 ASP A O 1
ATOM 799 N N . TYR A 1 100 ? -13.573 -2.406 15.613 1.00 84.00 100 TYR A N 1
ATOM 800 C CA . TYR A 1 100 ? -13.437 -1.776 14.298 1.00 84.00 100 TYR A CA 1
ATOM 801 C C . TYR A 1 100 ? -12.111 -2.085 13.604 1.00 84.00 100 TYR A C 1
ATOM 803 O O . TYR A 1 100 ? -11.956 -1.719 12.438 1.00 84.00 100 TYR A O 1
ATOM 811 N N . PHE A 1 101 ? -11.175 -2.770 14.264 1.00 87.06 101 PHE A N 1
ATOM 812 C CA . PHE A 1 101 ? -9.821 -2.968 13.749 1.00 87.06 101 PHE A CA 1
ATOM 813 C C . PHE A 1 101 ? -9.798 -3.624 12.362 1.00 87.06 101 PHE A C 1
ATOM 815 O O . PHE A 1 101 ? -9.242 -3.050 11.425 1.00 87.06 101 PHE A O 1
ATOM 822 N N . ASP A 1 102 ? -10.485 -4.756 12.191 1.00 89.00 102 ASP A N 1
ATOM 823 C CA . ASP A 1 102 ? -10.533 -5.477 10.911 1.00 89.00 102 ASP A CA 1
ATOM 824 C C . ASP A 1 102 ? -11.174 -4.634 9.797 1.00 89.00 102 ASP A C 1
ATOM 826 O O . ASP A 1 102 ? -10.731 -4.647 8.648 1.00 89.00 102 ASP A O 1
ATOM 830 N N . LYS A 1 103 ? -12.183 -3.823 10.138 1.00 89.50 103 LYS A N 1
ATOM 831 C CA . LYS A 1 103 ? -12.843 -2.927 9.178 1.00 89.50 103 LYS A CA 1
ATOM 832 C C . LYS A 1 103 ? -11.896 -1.826 8.693 1.00 89.50 103 LYS A C 1
ATOM 834 O O . LYS A 1 103 ? -11.893 -1.495 7.509 1.00 89.50 103 LYS A O 1
ATOM 839 N N . PHE A 1 104 ? -11.094 -1.259 9.593 1.00 89.88 104 PHE A N 1
ATOM 840 C CA . PHE A 1 104 ? -10.091 -0.254 9.234 1.00 89.88 104 PHE A CA 1
ATOM 841 C C . PHE A 1 104 ? -8.917 -0.857 8.465 1.00 89.88 104 PHE A C 1
ATOM 843 O O . PHE A 1 104 ? -8.423 -0.209 7.545 1.00 89.88 104 PHE A O 1
ATOM 850 N N . ILE A 1 105 ? -8.501 -2.086 8.786 1.00 90.81 105 ILE A N 1
ATOM 851 C CA . ILE A 1 105 ? -7.518 -2.831 7.990 1.00 90.81 105 ILE A CA 1
ATOM 852 C C . ILE A 1 105 ? -7.985 -2.922 6.537 1.00 90.81 105 ILE A C 1
ATOM 854 O O . ILE A 1 105 ? -7.245 -2.536 5.633 1.00 90.81 105 ILE A O 1
ATOM 858 N N . GLU A 1 106 ? -9.223 -3.357 6.309 1.00 90.12 106 GLU A N 1
ATOM 859 C CA . GLU A 1 106 ? -9.763 -3.511 4.958 1.00 90.12 106 GLU A CA 1
ATOM 860 C C . GLU A 1 106 ? -9.856 -2.181 4.194 1.00 90.12 106 GLU A C 1
ATOM 862 O O . GLU A 1 106 ? -9.554 -2.149 3.001 1.00 90.12 106 GLU A O 1
ATOM 867 N N . LEU A 1 107 ? -10.198 -1.076 4.870 1.00 88.69 107 LEU A N 1
ATOM 868 C CA . LEU A 1 107 ? -10.232 0.260 4.256 1.00 88.69 107 LEU A CA 1
ATOM 869 C C . LEU A 1 107 ? -8.839 0.837 3.959 1.00 88.69 107 LEU A C 1
ATOM 871 O O . LEU A 1 107 ? -8.653 1.509 2.943 1.00 88.69 107 LEU A O 1
ATOM 875 N N . LEU A 1 108 ? -7.873 0.635 4.860 1.00 90.81 108 LEU A N 1
ATOM 876 C CA . LEU A 1 108 ? -6.575 1.319 4.826 1.00 90.81 108 LEU A CA 1
ATOM 877 C C . LEU A 1 108 ? -5.455 0.489 4.192 1.00 90.81 108 LEU A C 1
ATOM 879 O O . LEU A 1 108 ? -4.408 1.053 3.875 1.00 90.81 108 LEU A O 1
ATOM 883 N N . LYS A 1 109 ? -5.632 -0.818 3.962 1.00 91.25 109 LYS A N 1
ATOM 884 C CA . LYS A 1 109 ? -4.579 -1.660 3.361 1.00 91.25 109 LYS A CA 1
ATOM 885 C C . LYS A 1 109 ? -4.096 -1.135 2.007 1.00 91.25 109 LYS A C 1
ATOM 887 O O . LYS A 1 109 ? -2.899 -1.157 1.741 1.00 91.25 109 LYS A O 1
ATOM 892 N N . ILE A 1 110 ? -4.995 -0.577 1.192 1.00 89.19 110 ILE A N 1
ATOM 893 C CA . ILE A 1 110 ? -4.649 0.007 -0.112 1.00 89.19 110 ILE A CA 1
ATOM 894 C C . ILE A 1 110 ? -3.756 1.245 0.074 1.00 89.19 110 ILE A C 1
ATOM 896 O O . ILE A 1 110 ? -2.750 1.384 -0.627 1.00 89.19 110 ILE A O 1
ATOM 900 N N . ASN A 1 111 ? -4.025 2.080 1.085 1.00 91.00 111 ASN A N 1
ATOM 901 C CA . ASN A 1 111 ? -3.194 3.244 1.407 1.00 91.00 111 ASN A CA 1
ATOM 902 C C . ASN A 1 111 ? -1.751 2.882 1.760 1.00 91.00 111 ASN A C 1
ATOM 904 O O . ASN A 1 111 ? -0.855 3.678 1.490 1.00 91.00 111 ASN A O 1
ATOM 908 N N . LEU A 1 112 ? -1.495 1.691 2.313 1.00 92.69 112 LEU A N 1
ATOM 909 C CA . LEU A 1 112 ? -0.131 1.234 2.615 1.00 92.69 112 LEU A CA 1
ATOM 910 C C . LEU A 1 112 ? 0.722 1.053 1.355 1.00 92.69 112 LEU A C 1
ATOM 912 O O . LEU A 1 112 ? 1.941 1.166 1.422 1.00 92.69 112 LEU A O 1
ATOM 916 N N . SER A 1 113 ? 0.080 0.828 0.212 1.00 91.69 113 SER A N 1
ATOM 917 C CA . SER A 1 113 ? 0.736 0.752 -1.094 1.00 91.69 113 SER A CA 1
ATOM 918 C C . SER A 1 113 ? 0.714 2.065 -1.882 1.00 91.69 113 SER A C 1
ATOM 920 O O . SER A 1 113 ? 1.103 2.083 -3.048 1.00 91.69 113 SER A O 1
ATOM 922 N N . SER A 1 114 ? 0.250 3.159 -1.268 1.00 88.12 114 SER A N 1
ATOM 923 C CA . SER A 1 114 ? 0.274 4.489 -1.879 1.00 88.12 114 SER A CA 1
ATOM 924 C C . SER A 1 114 ? 1.708 4.910 -2.187 1.00 88.12 114 SER A C 1
ATOM 926 O O . SER A 1 114 ? 2.632 4.589 -1.441 1.00 88.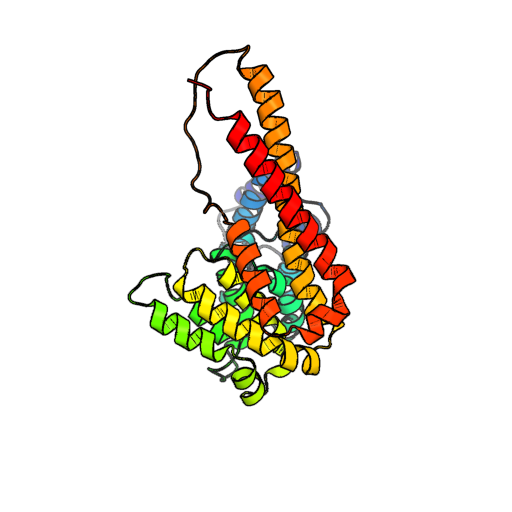12 114 SER A O 1
ATOM 928 N N . PHE A 1 115 ? 1.895 5.676 -3.261 1.00 86.12 115 PHE A N 1
ATOM 929 C CA . PHE A 1 115 ? 3.182 6.281 -3.607 1.00 86.12 115 PHE A CA 1
ATOM 930 C C . PHE A 1 115 ? 3.596 7.361 -2.596 1.00 86.12 115 PHE A C 1
ATOM 932 O O . PHE A 1 115 ? 4.786 7.551 -2.342 1.00 86.12 115 PHE A O 1
ATOM 939 N N . ASN A 1 116 ? 2.621 8.002 -1.950 1.00 84.69 116 ASN A N 1
ATOM 940 C CA . ASN A 1 116 ? 2.848 9.080 -1.000 1.00 84.69 116 ASN A CA 1
ATOM 941 C C . ASN A 1 116 ? 3.148 8.540 0.411 1.00 84.69 116 ASN A C 1
ATOM 943 O O . ASN A 1 116 ? 2.321 7.858 1.025 1.00 84.69 116 ASN A O 1
ATOM 947 N N . SER A 1 117 ? 4.321 8.889 0.951 1.00 86.56 117 SER A N 1
ATOM 948 C CA . SER A 1 117 ? 4.749 8.472 2.293 1.00 86.56 117 SER A CA 1
ATOM 949 C C . SER A 1 117 ? 3.846 8.985 3.406 1.00 86.56 117 SER A C 1
ATOM 951 O O . SER A 1 117 ? 3.634 8.269 4.379 1.00 86.56 117 SER A O 1
ATOM 953 N N . ASN A 1 118 ? 3.268 10.180 3.274 1.00 84.88 118 ASN A N 1
ATOM 954 C CA . ASN A 1 118 ? 2.386 10.742 4.297 1.00 84.88 118 ASN A CA 1
ATOM 955 C C . ASN A 1 118 ? 1.091 9.936 4.412 1.00 84.88 118 ASN A C 1
ATOM 957 O O . ASN A 1 118 ? 0.642 9.649 5.520 1.00 84.88 118 ASN A O 1
ATOM 961 N N . ILE A 1 119 ? 0.525 9.507 3.279 1.00 88.62 119 ILE A N 1
ATOM 962 C CA . ILE A 1 119 ? -0.666 8.647 3.248 1.00 88.62 119 ILE A CA 1
ATOM 963 C C . ILE A 1 119 ? -0.369 7.310 3.936 1.00 88.62 119 ILE A C 1
ATOM 965 O O . ILE A 1 119 ? -1.137 6.885 4.808 1.00 88.62 119 ILE A O 1
ATOM 969 N N . ARG A 1 120 ? 0.765 6.674 3.603 1.00 91.75 120 ARG A N 1
ATOM 970 C CA . ARG A 1 120 ? 1.204 5.427 4.256 1.00 91.75 120 ARG A CA 1
ATOM 971 C C . ARG A 1 120 ? 1.395 5.627 5.758 1.00 91.75 120 ARG A C 1
ATOM 973 O O . ARG A 1 120 ? 0.856 4.862 6.555 1.00 91.75 120 ARG A O 1
ATOM 980 N N . LEU A 1 121 ? 2.117 6.677 6.141 1.00 91.62 121 LEU A N 1
ATOM 981 C CA . LEU A 1 121 ? 2.450 7.001 7.523 1.00 91.62 121 LEU A CA 1
ATOM 982 C C . LEU A 1 121 ? 1.195 7.255 8.365 1.00 91.62 121 LEU A C 1
ATOM 984 O O . LEU A 1 121 ? 1.040 6.655 9.426 1.00 91.62 121 LEU A O 1
ATOM 988 N N . LEU A 1 122 ? 0.281 8.113 7.901 1.00 89.38 122 LEU A N 1
ATOM 989 C CA . LEU A 1 122 ? -0.963 8.410 8.614 1.00 89.38 122 LEU A CA 1
ATOM 990 C C . LEU A 1 122 ? -1.849 7.169 8.743 1.00 89.38 122 LEU A C 1
ATOM 992 O O . LEU A 1 122 ? -2.387 6.923 9.821 1.00 89.38 122 LEU A O 1
ATOM 996 N N . SER A 1 123 ? -1.931 6.348 7.694 1.00 92.56 123 SER A N 1
ATOM 997 C CA . SER A 1 123 ? -2.662 5.075 7.738 1.00 92.56 123 SER A CA 1
ATOM 998 C C . SER A 1 123 ? -2.081 4.122 8.783 1.00 92.56 123 SER A C 1
ATOM 1000 O O . SER A 1 123 ? -2.825 3.551 9.580 1.00 92.56 123 SER A O 1
ATOM 1002 N N . LEU A 1 124 ? -0.751 3.995 8.843 1.00 92.88 124 LEU A N 1
ATOM 1003 C CA . LEU A 1 124 ? -0.066 3.188 9.857 1.00 92.88 124 LEU A CA 1
ATOM 1004 C C . LEU A 1 124 ? -0.286 3.726 11.269 1.00 92.88 124 LEU A C 1
ATOM 1006 O O . LEU A 1 124 ? -0.472 2.935 12.188 1.00 92.88 124 LEU A O 1
ATOM 1010 N N . TYR A 1 125 ? -0.315 5.047 11.450 1.00 90.06 125 TYR A N 1
ATOM 1011 C CA . TYR A 1 125 ? -0.632 5.636 12.746 1.00 90.06 125 TYR A CA 1
ATOM 1012 C C . TYR A 1 125 ? -2.057 5.312 13.194 1.00 90.06 125 TYR A C 1
ATOM 1014 O O . TYR A 1 125 ? -2.229 4.882 14.332 1.00 90.06 125 TYR A O 1
ATOM 1022 N N . ILE A 1 126 ? -3.053 5.449 12.313 1.00 89.38 126 ILE A N 1
ATOM 1023 C CA . ILE A 1 126 ? -4.446 5.083 12.619 1.00 89.38 126 ILE A CA 1
ATOM 1024 C C . ILE A 1 126 ? -4.530 3.609 13.026 1.00 89.38 126 ILE A C 1
ATOM 1026 O O . ILE A 1 126 ? -5.097 3.289 14.068 1.00 89.38 126 ILE A O 1
ATOM 1030 N N . LEU A 1 127 ? -3.919 2.713 12.243 1.00 90.62 127 LEU A N 1
ATOM 1031 C CA . LEU A 1 127 ? -3.904 1.279 12.539 1.00 90.62 127 LEU A CA 1
ATOM 1032 C C . LEU A 1 127 ? -3.160 0.963 13.846 1.00 90.62 127 LEU A C 1
ATOM 1034 O O . LEU A 1 127 ? -3.593 0.099 14.606 1.00 90.62 127 LEU A O 1
ATOM 1038 N N . SER A 1 128 ? -2.072 1.679 14.142 1.00 89.62 128 SER A N 1
ATOM 1039 C CA . SER A 1 128 ? -1.308 1.498 15.381 1.00 89.62 128 SER A CA 1
ATOM 1040 C C . SER A 1 128 ? -2.090 1.895 16.632 1.00 89.62 128 SER A C 1
ATOM 1042 O O . SER A 1 128 ? -1.895 1.275 17.676 1.00 89.62 128 SER A O 1
ATOM 1044 N N . SER A 1 129 ? -3.025 2.846 16.526 1.00 86.75 129 SER A N 1
ATOM 1045 C CA . SER A 1 129 ? -3.863 3.275 17.652 1.00 86.75 129 SER A CA 1
ATOM 1046 C C . SER A 1 129 ? -4.743 2.153 18.211 1.00 86.75 129 SER A C 1
ATOM 1048 O O . SER A 1 129 ? -5.114 2.214 19.376 1.00 86.75 129 SER A O 1
ATOM 1050 N N . PHE A 1 130 ? -5.056 1.115 17.428 1.00 84.56 130 PHE A N 1
ATOM 1051 C CA . PHE A 1 130 ? -5.781 -0.075 17.908 1.00 84.56 130 PHE A CA 1
ATOM 1052 C C . PHE A 1 130 ? -4.874 -1.107 18.600 1.00 84.56 130 PHE A C 1
ATOM 1054 O O . PHE A 1 130 ? -5.356 -2.052 19.219 1.00 84.56 130 PHE A O 1
ATOM 1061 N N . ILE A 1 131 ? -3.553 -0.962 18.470 1.00 80.56 131 ILE A N 1
ATOM 1062 C CA . ILE A 1 131 ? -2.559 -1.952 18.909 1.00 80.56 131 ILE A CA 1
ATOM 1063 C C . ILE A 1 131 ? -1.875 -1.516 20.202 1.00 80.56 131 ILE A C 1
ATOM 1065 O O . ILE A 1 131 ? -1.376 -2.374 20.920 1.00 80.56 131 ILE A O 1
ATOM 1069 N N . SER A 1 132 ? -1.869 -0.219 20.529 1.00 62.81 132 SER A N 1
ATOM 1070 C CA . SER A 1 132 ? -1.100 0.390 21.629 1.00 62.81 132 SER A CA 1
ATOM 1071 C C . SER A 1 132 ? -1.275 -0.244 23.023 1.00 62.81 132 SER A C 1
ATOM 1073 O O . SER A 1 132 ? -0.442 -0.003 23.891 1.00 62.81 132 SER A O 1
ATOM 1075 N N . ASN A 1 133 ? -2.274 -1.110 23.234 1.00 54.31 133 ASN A N 1
ATOM 1076 C CA . ASN A 1 133 ? -2.462 -1.876 24.474 1.00 54.31 133 ASN A CA 1
ATOM 1077 C C . ASN A 1 133 ? -1.912 -3.324 24.435 1.00 54.31 133 ASN A C 1
ATOM 1079 O O . ASN A 1 133 ? -1.962 -4.025 25.446 1.00 54.31 133 ASN A O 1
ATOM 1083 N N . LYS A 1 134 ? -1.377 -3.803 23.302 1.00 54.38 134 LYS A N 1
ATOM 1084 C CA . LYS A 1 134 ? -0.920 -5.191 23.088 1.00 54.38 134 LYS A CA 1
ATOM 1085 C C . LYS A 1 134 ? 0.611 -5.230 22.950 1.00 54.38 134 LYS A C 1
ATOM 1087 O O . LYS A 1 134 ? 1.180 -4.751 21.978 1.00 54.38 134 LYS A O 1
ATOM 1092 N N . ILE A 1 135 ? 1.273 -5.838 23.937 1.00 52.81 135 ILE A N 1
ATOM 1093 C CA . ILE A 1 135 ? 2.721 -5.819 24.273 1.00 52.81 135 ILE A CA 1
ATOM 1094 C C . ILE A 1 135 ? 3.684 -6.361 23.178 1.00 52.81 135 ILE A C 1
ATOM 1096 O O . ILE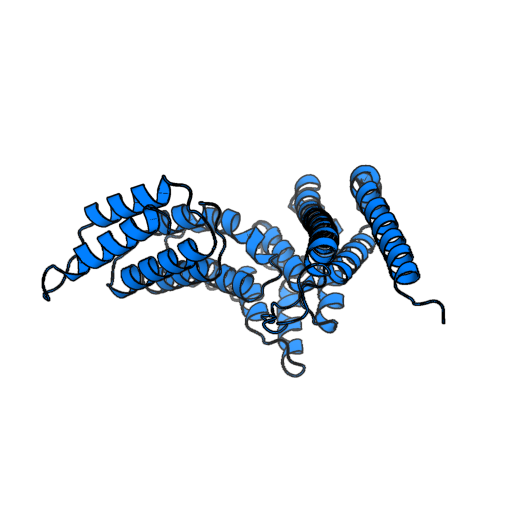 A 1 135 ? 4.900 -6.416 23.368 1.00 52.81 135 ILE A O 1
ATOM 1100 N N . ASN A 1 136 ? 3.212 -6.710 21.981 1.00 63.59 136 ASN A N 1
ATOM 1101 C CA . ASN A 1 136 ? 4.061 -7.323 20.960 1.00 63.59 136 ASN A CA 1
ATOM 1102 C C . ASN A 1 136 ? 4.813 -6.274 20.130 1.00 63.59 136 ASN A C 1
ATOM 1104 O O . ASN A 1 136 ? 4.358 -5.858 19.067 1.00 63.59 136 ASN A O 1
ATOM 1108 N N . GLN A 1 137 ? 6.027 -5.924 20.569 1.00 64.06 137 GLN A N 1
ATOM 1109 C CA . GLN A 1 137 ? 6.965 -5.056 19.834 1.00 64.06 137 GLN A CA 1
ATOM 1110 C C . GLN A 1 137 ? 7.252 -5.528 18.393 1.00 64.06 137 GLN A C 1
ATOM 1112 O O . GLN A 1 137 ? 7.653 -4.726 17.557 1.00 64.06 137 GLN A O 1
ATOM 1117 N N . ASN A 1 138 ? 7.022 -6.810 18.087 1.00 75.12 138 ASN A N 1
ATOM 1118 C CA . ASN A 1 138 ? 7.235 -7.408 16.764 1.00 75.12 138 ASN A CA 1
ATOM 1119 C C . ASN A 1 138 ? 5.988 -7.402 15.865 1.00 75.12 138 ASN A C 1
ATOM 1121 O O . ASN A 1 138 ? 5.961 -8.116 14.865 1.00 75.12 138 ASN A O 1
ATOM 1125 N N . HIS A 1 139 ? 4.956 -6.626 16.199 1.00 86.19 139 HIS A N 1
ATOM 1126 C CA . HIS A 1 139 ? 3.748 -6.560 15.386 1.00 86.19 139 HIS A CA 1
ATOM 1127 C C . HIS A 1 139 ? 4.012 -5.953 13.999 1.00 86.19 139 HIS A C 1
ATOM 1129 O O . HIS A 1 139 ? 4.639 -4.899 13.909 1.00 86.19 139 HIS A O 1
ATOM 1135 N N . ILE A 1 140 ? 3.485 -6.561 12.925 1.00 90.44 140 ILE A N 1
ATOM 1136 C CA . ILE A 1 140 ? 3.671 -6.121 11.525 1.00 90.44 140 ILE A CA 1
ATOM 1137 C C . ILE A 1 140 ? 3.411 -4.623 11.369 1.00 90.44 140 ILE A C 1
ATOM 1139 O O . ILE A 1 140 ? 4.276 -3.900 10.893 1.00 90.44 140 ILE A O 1
ATOM 1143 N N . ILE A 1 141 ? 2.255 -4.140 11.834 1.00 91.19 141 ILE A N 1
ATOM 1144 C CA . ILE A 1 141 ? 1.888 -2.715 11.756 1.00 91.19 141 ILE A CA 1
ATOM 1145 C C . ILE A 1 141 ? 2.897 -1.815 12.487 1.00 91.19 141 ILE A C 1
ATOM 1147 O O . ILE A 1 141 ? 3.240 -0.756 11.968 1.00 91.19 141 ILE A O 1
ATOM 1151 N N . LEU A 1 142 ? 3.420 -2.234 13.646 1.00 90.94 142 LEU A N 1
ATOM 1152 C CA . LEU A 1 142 ? 4.437 -1.466 14.370 1.00 90.94 142 LEU A CA 1
ATOM 1153 C C . LEU A 1 142 ? 5.773 -1.472 13.620 1.00 90.94 142 LEU A C 1
ATOM 1155 O O . LEU A 1 142 ? 6.391 -0.420 13.492 1.00 90.94 142 LEU A O 1
ATOM 1159 N N . ASN A 1 143 ? 6.191 -2.610 13.060 1.00 91.19 143 ASN A N 1
ATOM 1160 C CA . ASN A 1 143 ? 7.396 -2.695 12.230 1.00 91.19 143 ASN A CA 1
ATOM 1161 C C . ASN A 1 143 ? 7.282 -1.810 10.974 1.00 91.19 143 ASN A C 1
ATOM 1163 O O . ASN A 1 143 ? 8.217 -1.071 10.666 1.00 91.19 143 ASN A O 1
ATOM 1167 N N . CYS A 1 144 ? 6.131 -1.824 10.290 1.00 93.25 144 CYS A N 1
ATOM 1168 C CA . CYS A 1 144 ? 5.849 -0.923 9.170 1.00 93.25 144 CYS A CA 1
ATOM 1169 C C . CYS A 1 144 ? 5.892 0.548 9.611 1.00 93.25 144 CYS A C 1
ATOM 1171 O O . CYS A 1 144 ? 6.498 1.372 8.932 1.00 93.25 144 CYS A O 1
ATOM 1173 N N . LEU A 1 145 ? 5.295 0.883 10.761 1.00 92.44 145 LEU A N 1
ATOM 1174 C CA . LEU A 1 145 ? 5.286 2.249 11.292 1.00 92.44 145 LEU A CA 1
ATOM 1175 C C . LEU A 1 145 ? 6.700 2.755 11.599 1.00 92.44 145 LEU A C 1
ATOM 1177 O O . LEU A 1 145 ? 7.045 3.863 11.198 1.00 92.44 145 LEU A O 1
ATOM 1181 N N . GLN A 1 146 ? 7.524 1.945 12.266 1.00 90.81 146 GLN A N 1
ATOM 1182 C CA . GLN A 1 146 ? 8.920 2.290 12.553 1.00 90.81 146 GLN A CA 1
ATOM 1183 C C . GLN A 1 146 ? 9.727 2.476 11.260 1.00 90.81 146 GLN A C 1
ATOM 1185 O O . GLN A 1 146 ? 10.498 3.423 11.140 1.00 90.81 146 GLN A O 1
ATOM 1190 N N . CYS A 1 147 ? 9.502 1.620 10.261 1.00 91.56 147 CYS A N 1
ATOM 1191 C CA . CYS A 1 147 ? 10.126 1.738 8.945 1.00 91.56 147 CYS A CA 1
ATOM 1192 C C . CYS A 1 147 ? 9.736 3.039 8.215 1.00 91.56 147 CYS A C 1
ATOM 1194 O O . CYS A 1 147 ? 10.591 3.693 7.608 1.00 91.56 147 CYS A O 1
ATOM 1196 N N . GLU A 1 148 ? 8.463 3.437 8.272 1.00 91.38 148 GLU A N 1
ATOM 1197 C CA . GLU A 1 148 ? 7.980 4.650 7.602 1.00 91.38 148 GLU A CA 1
ATOM 1198 C C . GLU A 1 148 ? 8.450 5.931 8.301 1.00 91.38 148 GLU A C 1
ATOM 1200 O O . GLU A 1 148 ? 8.739 6.916 7.627 1.00 91.38 148 GLU A O 1
ATOM 1205 N N . GLN A 1 149 ? 8.585 5.907 9.632 1.00 89.12 149 GLN A N 1
ATOM 1206 C CA . GLN A 1 149 ? 9.115 7.023 10.423 1.00 89.12 149 GLN A CA 1
ATOM 1207 C C . GLN A 1 149 ? 10.599 7.296 10.158 1.00 89.12 149 GLN A C 1
ATOM 1209 O O . GLN A 1 149 ? 11.037 8.436 10.307 1.00 89.12 149 GLN A O 1
ATOM 1214 N N . CYS A 1 150 ? 11.375 6.279 9.768 1.00 86.31 150 CYS A N 1
ATOM 1215 C CA . CYS A 1 150 ? 12.777 6.472 9.417 1.00 86.31 150 CYS A CA 1
ATOM 1216 C C . CYS A 1 150 ? 12.898 7.347 8.151 1.00 86.31 150 CYS A C 1
ATOM 1218 O O . CYS A 1 150 ? 12.435 6.931 7.075 1.00 86.31 150 CYS A O 1
ATOM 1220 N N . PRO A 1 151 ? 13.550 8.523 8.238 1.00 81.50 151 PRO A N 1
ATOM 1221 C CA . PRO A 1 151 ? 13.763 9.394 7.094 1.00 81.50 151 PRO A CA 1
ATOM 1222 C C . PRO A 1 151 ? 14.625 8.705 6.034 1.00 81.50 151 PRO A C 1
ATOM 1224 O O . PRO A 1 151 ? 15.495 7.880 6.320 1.00 81.50 151 PRO A O 1
ATOM 1227 N N . LEU A 1 152 ? 14.398 9.072 4.775 1.00 79.69 152 LEU A N 1
ATOM 1228 C CA . LEU A 1 152 ? 15.178 8.584 3.638 1.00 79.69 152 LEU A CA 1
ATOM 1229 C C . LEU A 1 152 ? 16.512 9.336 3.557 1.00 79.69 152 LEU A C 1
ATOM 1231 O O . LEU A 1 152 ? 16.706 10.198 2.703 1.00 79.69 152 LEU A O 1
ATOM 1235 N N . ASN A 1 153 ? 17.428 9.033 4.476 1.00 78.88 153 ASN A N 1
ATOM 1236 C CA . ASN A 1 153 ? 18.778 9.590 4.492 1.00 78.88 153 ASN A CA 1
ATOM 1237 C C . ASN A 1 153 ? 19.844 8.476 4.581 1.00 78.88 153 ASN A C 1
ATOM 1239 O O . ASN A 1 153 ? 19.577 7.345 4.990 1.00 78.88 153 ASN A O 1
ATOM 1243 N N . VAL A 1 154 ? 21.079 8.785 4.176 1.00 74.38 154 VAL A N 1
ATOM 1244 C CA . VAL A 1 154 ? 22.185 7.804 4.109 1.00 74.38 154 VAL A CA 1
ATOM 1245 C C . VAL A 1 154 ? 22.659 7.350 5.502 1.00 74.38 154 VAL A C 1
ATOM 1247 O O . VAL A 1 154 ? 23.307 6.312 5.630 1.00 74.38 154 VAL A O 1
ATOM 1250 N N . TYR A 1 155 ? 22.319 8.079 6.562 1.00 77.75 155 TYR A N 1
ATOM 1251 C CA . TYR A 1 155 ? 22.730 7.748 7.928 1.00 77.75 155 TYR A CA 1
ATOM 1252 C C . TYR A 1 155 ? 21.773 6.750 8.595 1.00 77.75 155 TYR A C 1
ATOM 1254 O O . TYR A 1 155 ? 22.212 5.848 9.309 1.00 77.75 155 TYR A O 1
ATOM 1262 N N . GLU A 1 156 ? 20.480 6.861 8.303 1.00 78.38 156 GLU A N 1
ATOM 1263 C CA . GLU A 1 156 ? 19.392 6.143 8.966 1.00 78.38 156 GLU A CA 1
ATOM 1264 C C . GLU A 1 156 ? 18.764 5.066 8.074 1.00 78.38 156 GLU A C 1
ATOM 1266 O O . GLU A 1 156 ? 18.021 4.223 8.565 1.00 78.38 156 GLU A O 1
ATOM 1271 N N . TYR A 1 157 ? 19.103 4.964 6.781 1.00 82.56 157 TYR A N 1
ATOM 1272 C CA . TYR A 1 157 ? 18.534 3.888 5.950 1.00 82.56 157 TYR A CA 1
ATOM 1273 C C . TYR A 1 157 ? 18.856 2.480 6.488 1.00 82.56 157 TYR A C 1
ATOM 1275 O O . TYR A 1 157 ? 18.076 1.553 6.290 1.00 82.56 157 TYR A O 1
ATOM 1283 N N . ARG A 1 158 ? 19.973 2.299 7.208 1.00 86.19 158 ARG A N 1
ATOM 1284 C CA . ARG A 1 158 ? 20.317 1.011 7.833 1.00 86.19 158 ARG A CA 1
ATOM 1285 C C . ARG A 1 158 ? 19.317 0.595 8.909 1.00 86.19 158 ARG A C 1
ATOM 1287 O O . ARG A 1 158 ? 19.006 -0.588 9.001 1.00 86.19 158 ARG A O 1
ATOM 1294 N N . THR A 1 159 ? 18.791 1.536 9.696 1.00 87.50 159 THR A N 1
ATOM 1295 C CA . THR A 1 159 ? 17.746 1.219 10.683 1.00 87.50 159 THR A CA 1
ATOM 1296 C C . THR A 1 159 ? 16.446 0.855 9.974 1.00 87.50 159 THR A C 1
ATOM 1298 O O . THR A 1 159 ? 15.804 -0.128 10.343 1.00 87.50 159 THR A O 1
ATOM 1301 N N . LYS A 1 160 ? 16.126 1.545 8.872 1.00 89.81 160 LYS A N 1
ATOM 1302 C CA . LYS A 1 160 ? 14.994 1.201 8.000 1.00 89.81 160 LYS A CA 1
ATOM 1303 C C . LYS A 1 160 ? 15.093 -0.223 7.439 1.00 89.81 160 LYS A C 1
ATOM 1305 O O . LYS A 1 160 ? 14.112 -0.960 7.477 1.00 89.81 160 LYS A O 1
ATOM 1310 N N . ILE A 1 161 ? 16.282 -0.650 7.003 1.00 89.12 161 ILE A N 1
ATOM 1311 C CA . ILE A 1 161 ? 16.528 -2.025 6.532 1.00 89.12 161 ILE A CA 1
ATOM 1312 C C . ILE A 1 161 ? 16.226 -3.056 7.623 1.00 89.12 161 ILE A C 1
ATOM 1314 O O . ILE A 1 161 ? 15.580 -4.062 7.339 1.00 89.12 161 ILE A O 1
ATOM 1318 N N . ILE A 1 162 ? 16.647 -2.809 8.865 1.00 90.00 162 ILE A N 1
ATOM 1319 C CA . ILE A 1 162 ? 16.385 -3.728 9.983 1.00 90.00 162 ILE A CA 1
ATOM 1320 C C . ILE A 1 162 ? 14.875 -3.912 10.181 1.00 90.00 162 ILE A C 1
ATOM 1322 O O . ILE A 1 162 ? 14.409 -5.038 10.354 1.00 90.00 162 ILE A O 1
ATOM 1326 N N . TYR A 1 163 ? 14.093 -2.831 10.120 1.00 90.44 163 TYR A N 1
ATOM 1327 C CA . TYR A 1 163 ? 12.635 -2.925 10.230 1.00 90.44 163 TYR A CA 1
ATOM 1328 C C . TYR A 1 163 ? 11.995 -3.626 9.027 1.00 90.44 163 TYR A C 1
ATOM 1330 O O . TYR A 1 163 ? 11.089 -4.432 9.222 1.00 90.44 163 TYR A O 1
ATOM 1338 N N . LEU A 1 164 ? 12.498 -3.409 7.808 1.00 91.06 164 LEU A N 1
ATOM 1339 C CA . LEU A 1 164 ? 12.042 -4.143 6.621 1.00 91.06 164 LEU A CA 1
ATOM 1340 C C . LEU A 1 164 ? 12.328 -5.642 6.714 1.00 91.06 164 LEU A C 1
ATOM 1342 O O . LEU A 1 164 ? 11.483 -6.448 6.343 1.00 91.06 164 LEU A O 1
ATOM 1346 N N . GLN A 1 165 ? 13.472 -6.046 7.263 1.00 90.88 165 GLN A N 1
ATOM 1347 C CA . GLN A 1 165 ? 13.791 -7.464 7.461 1.00 90.88 165 GLN A CA 1
ATOM 1348 C C . GLN A 1 165 ? 12.823 -8.153 8.436 1.00 90.88 165 GLN A C 1
ATOM 1350 O O . GLN A 1 165 ? 12.499 -9.331 8.257 1.00 90.88 165 GLN A O 1
ATOM 1355 N N . LYS A 1 166 ? 12.280 -7.415 9.415 1.00 91.06 166 LYS A N 1
ATOM 1356 C CA . LYS A 1 166 ? 11.184 -7.891 10.282 1.00 91.06 166 LYS A CA 1
ATOM 1357 C C . LYS A 1 166 ? 9.842 -8.027 9.550 1.00 91.06 166 LYS A C 1
ATOM 1359 O O . LYS A 1 166 ? 8.892 -8.556 10.113 1.00 91.06 166 LYS A O 1
ATOM 1364 N N . LEU A 1 167 ? 9.750 -7.570 8.304 1.00 91.19 167 LEU A N 1
ATOM 1365 C CA . LEU A 1 167 ? 8.627 -7.827 7.403 1.00 91.19 167 LEU A CA 1
ATOM 1366 C C . LEU A 1 167 ? 8.922 -8.982 6.440 1.00 91.19 167 LEU A C 1
ATOM 1368 O O . LEU A 1 167 ? 8.215 -9.136 5.450 1.00 91.19 167 LEU A O 1
ATOM 1372 N N . SER A 1 168 ? 9.950 -9.798 6.679 1.00 89.62 168 SER A N 1
ATOM 1373 C CA . SER A 1 168 ? 10.100 -11.063 5.954 1.00 89.62 168 SER A CA 1
ATOM 1374 C C . SER A 1 168 ? 8.984 -12.033 6.336 1.00 89.62 168 SER A C 1
ATOM 1376 O O . SER A 1 168 ? 8.533 -12.066 7.486 1.00 89.62 168 SER A O 1
ATOM 1378 N N . ILE A 1 169 ? 8.545 -12.847 5.374 1.00 85.62 169 ILE A N 1
ATOM 1379 C CA . ILE A 1 169 ? 7.478 -13.822 5.620 1.00 85.62 169 ILE A CA 1
ATOM 1380 C C . ILE A 1 169 ? 7.863 -14.811 6.726 1.00 85.62 169 ILE A C 1
ATOM 1382 O O . ILE A 1 169 ? 7.041 -15.130 7.576 1.00 85.62 169 ILE A O 1
ATOM 1386 N N . ASP A 1 170 ? 9.135 -15.208 6.792 1.00 87.19 170 ASP A N 1
ATOM 1387 C CA . ASP A 1 170 ? 9.644 -16.101 7.834 1.00 87.19 170 ASP A CA 1
ATOM 1388 C C . ASP A 1 170 ? 9.518 -15.491 9.226 1.00 87.19 170 ASP A C 1
ATOM 1390 O O . ASP A 1 170 ? 9.029 -16.139 10.149 1.00 87.19 170 ASP A O 1
ATOM 1394 N N . PHE A 1 171 ? 9.882 -14.217 9.377 1.00 88.06 171 PHE A N 1
ATOM 1395 C CA . PHE A 1 171 ? 9.739 -13.523 10.652 1.00 88.06 171 PHE A CA 1
ATOM 1396 C C . PHE A 1 171 ? 8.269 -13.375 11.065 1.00 88.06 171 PHE A C 1
ATOM 1398 O O . PHE A 1 171 ? 7.932 -13.517 12.240 1.00 88.06 171 PHE A O 1
ATOM 1405 N N . ILE A 1 172 ? 7.376 -13.116 10.111 1.00 86.69 172 ILE A N 1
ATOM 1406 C CA . ILE A 1 172 ? 5.934 -12.989 10.361 1.00 86.69 172 ILE A CA 1
ATOM 1407 C C . ILE A 1 172 ? 5.322 -14.314 10.813 1.00 86.69 172 ILE A C 1
ATOM 1409 O O . ILE A 1 172 ? 4.556 -14.341 11.783 1.00 86.69 172 ILE A O 1
ATOM 1413 N N . LEU A 1 173 ? 5.677 -15.406 10.136 1.00 85.19 173 LEU A N 1
ATOM 1414 C CA . LEU A 1 173 ? 5.220 -16.748 10.480 1.00 85.19 173 LEU A CA 1
ATOM 1415 C C . LEU A 1 173 ? 5.746 -17.172 11.854 1.00 85.19 173 LEU A C 1
ATOM 1417 O O . LEU A 1 173 ? 4.969 -17.670 12.665 1.00 85.19 173 LEU A O 1
ATOM 1421 N N . LEU A 1 174 ? 7.016 -16.886 12.163 1.00 86.56 174 LEU A N 1
ATOM 1422 C CA . LEU A 1 174 ? 7.609 -17.150 13.480 1.00 86.56 174 LEU A CA 1
ATOM 1423 C C . LEU A 1 174 ? 6.900 -16.411 14.623 1.00 86.56 174 LEU A C 1
ATOM 1425 O O . LEU A 1 174 ? 6.846 -16.920 15.739 1.00 86.56 174 LEU A O 1
ATOM 1429 N N . ASN A 1 175 ? 6.346 -15.225 14.361 1.00 84.62 175 ASN A N 1
ATOM 1430 C CA . ASN A 1 175 ? 5.615 -14.439 15.358 1.00 84.62 175 ASN A CA 1
ATOM 1431 C C . ASN A 1 175 ? 4.094 -14.699 15.352 1.00 84.62 175 ASN A C 1
ATOM 1433 O O . ASN A 1 175 ? 3.352 -13.941 15.979 1.00 84.62 175 ASN A O 1
ATOM 1437 N N . ASN A 1 176 ? 3.616 -15.748 14.669 1.00 82.06 176 ASN A N 1
ATOM 1438 C CA . ASN A 1 176 ? 2.199 -16.128 14.579 1.00 82.06 176 ASN A CA 1
ATOM 1439 C C . ASN A 1 176 ? 1.280 -15.008 14.049 1.00 82.06 176 ASN A C 1
ATOM 1441 O O . ASN A 1 176 ? 0.142 -14.867 14.496 1.00 82.06 176 ASN A O 1
ATOM 1445 N N . GLN A 1 177 ? 1.756 -14.202 13.092 1.00 81.31 177 GLN A N 1
ATOM 1446 C CA . GLN A 1 177 ? 0.987 -13.089 12.505 1.00 81.31 177 GLN A CA 1
ATOM 1447 C C . GLN A 1 177 ? 0.523 -13.374 11.071 1.00 81.31 177 GLN A C 1
ATOM 1449 O O . GLN A 1 177 ? 0.415 -12.466 10.246 1.00 81.31 177 GLN A O 1
ATOM 1454 N N . SER A 1 178 ? 0.246 -14.644 10.764 1.00 76.06 178 SER A N 1
ATOM 1455 C CA . SER A 1 178 ? -0.110 -15.102 9.414 1.00 76.06 178 SER A CA 1
ATOM 1456 C C . SER A 1 178 ? -1.351 -14.408 8.844 1.00 76.06 178 SER A C 1
ATOM 1458 O O . SER A 1 178 ? -1.391 -14.129 7.648 1.00 76.06 178 SER A O 1
ATOM 1460 N N . SER A 1 179 ? -2.327 -14.046 9.684 1.00 80.31 179 SER A N 1
ATOM 1461 C CA . SER A 1 179 ? -3.549 -13.346 9.262 1.00 80.31 179 SER A CA 1
ATOM 1462 C C . SER A 1 179 ? -3.293 -11.944 8.698 1.00 80.31 179 SER A C 1
ATOM 1464 O O . SER A 1 179 ? -4.081 -11.453 7.893 1.00 80.31 179 SER A O 1
ATOM 1466 N N . LEU A 1 180 ? -2.182 -11.308 9.074 1.00 83.88 180 LEU A N 1
ATOM 1467 C CA . LEU A 1 180 ? -1.867 -9.919 8.736 1.00 83.88 180 LEU A CA 1
ATOM 1468 C C . LEU A 1 180 ? -0.766 -9.783 7.678 1.00 83.88 180 LEU A C 1
ATOM 1470 O O . LEU A 1 180 ? -0.363 -8.663 7.362 1.00 83.88 180 LEU A O 1
ATOM 1474 N N . PHE A 1 181 ? -0.279 -10.886 7.096 1.00 84.56 181 PHE A N 1
ATOM 1475 C CA . PHE A 1 181 ? 0.833 -10.814 6.142 1.00 84.56 181 PHE A CA 1
ATOM 1476 C C . PHE A 1 181 ? 0.485 -9.992 4.889 1.00 84.56 181 PHE A C 1
ATOM 1478 O O . PHE A 1 181 ? 1.345 -9.341 4.304 1.00 84.56 181 PHE A O 1
ATOM 1485 N N . HIS A 1 182 ? -0.778 -9.967 4.458 1.00 86.69 182 HIS A N 1
ATOM 1486 C CA . HIS A 1 182 ? -1.158 -9.143 3.309 1.00 86.69 182 HIS A CA 1
ATOM 1487 C C . HIS A 1 182 ? -0.832 -7.659 3.534 1.00 86.69 182 HIS A C 1
ATOM 1489 O O . HIS A 1 182 ? -0.495 -6.962 2.579 1.00 86.69 182 HIS A O 1
ATOM 1495 N N . LEU A 1 183 ? -0.864 -7.173 4.781 1.00 90.31 183 LEU A N 1
ATOM 1496 C CA . LEU A 1 183 ? -0.517 -5.787 5.098 1.00 90.31 183 LEU A CA 1
ATOM 1497 C C . LEU A 1 183 ? 0.959 -5.491 4.863 1.00 90.31 183 LEU A C 1
ATOM 1499 O O . LEU A 1 183 ? 1.281 -4.425 4.338 1.00 90.31 183 LEU A O 1
ATOM 1503 N N . SER A 1 184 ? 1.856 -6.419 5.208 1.00 91.06 184 SER A N 1
ATOM 1504 C CA . SER A 1 184 ? 3.277 -6.247 4.900 1.00 91.06 184 SER A CA 1
ATOM 1505 C C . SER A 1 184 ? 3.517 -6.280 3.394 1.00 91.06 184 SER A C 1
ATOM 1507 O O . SER A 1 184 ? 4.307 -5.476 2.911 1.00 91.06 184 SER A O 1
ATOM 1509 N N . MET A 1 185 ? 2.791 -7.104 2.630 1.00 91.62 185 MET A N 1
ATOM 1510 C CA . MET A 1 185 ? 2.849 -7.057 1.163 1.00 91.62 185 MET A CA 1
ATOM 1511 C C . MET A 1 185 ? 2.420 -5.699 0.599 1.00 91.62 185 MET A C 1
ATOM 1513 O O . MET A 1 185 ? 3.163 -5.114 -0.188 1.00 91.62 185 MET A O 1
ATOM 1517 N N . TYR A 1 186 ? 1.255 -5.179 1.003 1.00 92.88 186 TYR A N 1
ATOM 1518 C CA . TYR A 1 186 ? 0.796 -3.858 0.561 1.00 92.88 186 TYR A CA 1
ATOM 1519 C C . TYR A 1 186 ? 1.813 -2.767 0.921 1.00 92.88 186 TYR A C 1
ATOM 1521 O O . TYR A 1 186 ? 2.141 -1.932 0.080 1.00 92.88 186 TYR A O 1
ATOM 1529 N N . TYR A 1 187 ? 2.367 -2.808 2.133 1.00 94.12 187 TYR A N 1
ATOM 1530 C CA . TYR A 1 187 ? 3.385 -1.854 2.562 1.00 94.12 187 TYR A CA 1
ATOM 1531 C C . TYR A 1 187 ? 4.685 -1.956 1.751 1.00 94.12 187 TYR A C 1
ATOM 1533 O O . TYR A 1 187 ? 5.190 -0.944 1.270 1.00 94.12 187 TYR A O 1
ATOM 1541 N N . LEU A 1 188 ? 5.212 -3.166 1.535 1.00 93.50 188 LEU A N 1
ATOM 1542 C CA . LEU A 1 188 ? 6.420 -3.387 0.732 1.00 93.50 188 LEU A CA 1
ATOM 1543 C C . LEU A 1 188 ? 6.225 -2.915 -0.715 1.00 93.50 188 LEU A C 1
ATOM 1545 O O . LEU A 1 188 ? 7.124 -2.290 -1.278 1.00 93.50 188 LEU A O 1
ATOM 1549 N N . LEU A 1 189 ? 5.039 -3.135 -1.294 1.00 92.69 189 LEU A N 1
ATOM 1550 C CA . LEU A 1 189 ? 4.673 -2.587 -2.603 1.00 92.69 189 LEU A CA 1
ATOM 1551 C C . LEU A 1 189 ? 4.655 -1.054 -2.609 1.00 92.69 189 LEU A C 1
ATOM 1553 O O . LEU A 1 189 ? 4.965 -0.473 -3.642 1.00 92.69 189 LEU A O 1
ATOM 1557 N N . GLY A 1 190 ? 4.336 -0.400 -1.490 1.00 91.19 190 GLY A N 1
ATOM 1558 C CA . GLY A 1 190 ? 4.467 1.050 -1.327 1.00 91.19 190 GLY A CA 1
ATOM 1559 C C . GLY A 1 190 ? 5.918 1.517 -1.171 1.00 91.19 190 GLY A C 1
ATOM 1560 O O . GLY A 1 190 ? 6.286 2.575 -1.673 1.00 91.19 190 GLY A O 1
ATOM 1561 N N . ILE A 1 191 ? 6.789 0.729 -0.533 1.00 90.88 191 ILE A N 1
ATOM 1562 C CA . ILE A 1 191 ? 8.220 1.061 -0.411 1.00 90.88 191 ILE A CA 1
ATOM 1563 C C . ILE A 1 191 ? 8.931 1.008 -1.766 1.00 90.88 191 ILE A C 1
ATOM 1565 O O . ILE A 1 191 ? 9.793 1.848 -2.034 1.00 90.88 191 ILE A O 1
ATOM 1569 N N . LEU A 1 192 ? 8.544 0.089 -2.653 1.00 90.12 192 LEU A N 1
ATOM 1570 C CA . LEU A 1 192 ? 9.047 0.052 -4.033 1.00 90.12 192 LEU A CA 1
ATOM 1571 C C . LEU A 1 192 ? 8.794 1.352 -4.809 1.00 90.12 192 LEU A C 1
ATOM 1573 O O . LEU A 1 192 ? 9.521 1.634 -5.759 1.00 90.12 192 LEU A O 1
ATOM 1577 N N . CYS A 1 193 ? 7.779 2.124 -4.414 1.00 84.00 193 CYS A N 1
ATOM 1578 C CA . CYS A 1 193 ? 7.455 3.424 -4.993 1.00 84.00 193 CYS A CA 1
ATOM 1579 C C . CYS A 1 193 ? 8.399 4.545 -4.544 1.00 84.00 193 CYS A C 1
ATOM 1581 O O . CYS A 1 193 ? 8.381 5.626 -5.124 1.00 84.00 193 CYS A O 1
ATOM 1583 N N . SER A 1 194 ? 9.172 4.337 -3.475 1.00 82.06 194 SER A N 1
ATOM 1584 C CA . SER A 1 194 ? 10.067 5.370 -2.957 1.00 82.06 194 SER A CA 1
ATOM 1585 C C . SER A 1 194 ? 11.235 5.600 -3.913 1.00 82.06 194 SER A C 1
ATOM 1587 O O . SER A 1 194 ? 11.818 4.648 -4.417 1.00 82.06 194 SER A O 1
ATOM 1589 N N . ASN A 1 195 ? 11.637 6.852 -4.131 1.00 78.94 195 ASN A N 1
ATOM 1590 C CA . ASN A 1 195 ? 12.771 7.192 -4.999 1.00 78.94 195 ASN A CA 1
ATOM 1591 C C . ASN A 1 195 ? 14.124 6.968 -4.289 1.00 78.94 195 ASN A C 1
ATOM 1593 O O . ASN A 1 195 ? 14.954 7.872 -4.211 1.00 78.94 195 ASN A O 1
ATOM 1597 N N . PHE A 1 196 ? 14.338 5.780 -3.712 1.00 82.62 196 PHE A N 1
ATOM 1598 C CA . PHE A 1 196 ? 15.548 5.450 -2.960 1.00 82.62 196 PHE A CA 1
ATOM 1599 C C . PHE A 1 196 ? 16.039 4.032 -3.279 1.00 82.62 196 PHE A C 1
ATOM 1601 O O . PHE A 1 196 ? 15.671 3.046 -2.638 1.00 82.62 196 PHE A O 1
ATOM 1608 N N . THR A 1 197 ? 16.925 3.949 -4.273 1.00 82.50 197 THR A N 1
ATOM 1609 C CA . THR A 1 197 ? 17.437 2.705 -4.868 1.00 82.50 197 THR A CA 1
ATOM 1610 C C . THR A 1 197 ? 17.914 1.640 -3.872 1.00 82.50 197 THR A C 1
ATOM 1612 O O . THR A 1 197 ? 17.570 0.477 -4.076 1.00 82.50 197 THR A O 1
ATOM 1615 N N . PRO A 1 198 ? 18.633 1.962 -2.773 1.00 84.00 198 PRO A N 1
ATOM 1616 C CA . PRO A 1 198 ? 19.070 0.938 -1.819 1.00 84.00 198 PRO A CA 1
ATOM 1617 C C . PRO A 1 198 ? 17.927 0.151 -1.160 1.00 84.00 198 PRO A C 1
ATOM 1619 O O . PRO A 1 198 ? 18.140 -0.976 -0.719 1.00 84.00 198 PRO A O 1
ATOM 1622 N N . LEU A 1 199 ? 16.718 0.720 -1.084 1.00 85.94 199 LEU A N 1
ATOM 1623 C CA . LEU A 1 199 ? 15.553 0.028 -0.526 1.00 85.94 199 LEU A CA 1
ATOM 1624 C C . LEU A 1 199 ? 14.872 -0.885 -1.545 1.00 85.94 199 LEU A C 1
ATOM 1626 O O . LEU A 1 199 ? 14.202 -1.833 -1.132 1.00 85.94 199 LEU A O 1
ATOM 1630 N N . TRP A 1 200 ? 15.042 -0.640 -2.849 1.00 89.06 200 TRP A N 1
ATOM 1631 C CA . TRP A 1 200 ? 14.410 -1.453 -3.889 1.00 89.06 200 TRP A CA 1
ATOM 1632 C C . TRP A 1 200 ? 14.899 -2.888 -3.842 1.00 89.06 200 TRP A C 1
ATOM 1634 O O . TRP A 1 200 ? 14.070 -3.781 -3.739 1.00 89.06 200 TRP A O 1
ATOM 1644 N N . THR A 1 201 ? 16.215 -3.111 -3.832 1.00 88.50 201 THR A N 1
ATOM 1645 C CA . THR A 1 201 ? 16.795 -4.464 -3.828 1.00 88.50 201 THR A CA 1
ATOM 1646 C C . THR A 1 201 ? 16.242 -5.304 -2.681 1.00 88.50 201 THR A C 1
ATOM 1648 O O . THR A 1 201 ? 15.746 -6.404 -2.892 1.00 88.50 201 THR A O 1
ATOM 1651 N N . ILE A 1 202 ? 16.227 -4.736 -1.475 1.00 89.94 202 ILE A N 1
ATOM 1652 C CA . ILE A 1 202 ? 15.757 -5.427 -0.271 1.00 89.94 202 ILE A CA 1
ATOM 1653 C C . ILE A 1 202 ? 14.246 -5.659 -0.333 1.00 89.94 202 ILE A C 1
ATOM 1655 O O . ILE A 1 202 ? 13.768 -6.731 0.017 1.00 89.94 202 ILE A O 1
ATOM 1659 N N . SER A 1 203 ? 13.477 -4.679 -0.806 1.00 90.62 203 SER A N 1
ATOM 1660 C CA . SER A 1 203 ? 12.019 -4.812 -0.925 1.00 90.62 203 SER A CA 1
ATOM 1661 C C . SER A 1 203 ? 11.621 -5.842 -1.984 1.00 90.62 203 SER A C 1
ATOM 1663 O O . SER A 1 203 ? 10.664 -6.585 -1.778 1.00 90.62 203 SER A O 1
ATOM 1665 N N . ILE A 1 204 ? 12.374 -5.918 -3.085 1.00 91.25 204 ILE A N 1
ATOM 1666 C CA . ILE A 1 204 ? 12.214 -6.918 -4.144 1.00 91.25 204 ILE A CA 1
ATOM 1667 C C . ILE A 1 204 ? 12.507 -8.316 -3.596 1.00 91.25 204 ILE A C 1
ATOM 1669 O O . ILE A 1 204 ? 11.685 -9.209 -3.773 1.00 91.25 204 ILE A O 1
ATOM 1673 N N . GLU A 1 205 ? 13.627 -8.502 -2.893 1.00 90.19 205 GLU A N 1
ATOM 1674 C CA . GLU A 1 205 ? 13.981 -9.783 -2.267 1.00 90.19 205 GLU A CA 1
ATOM 1675 C C . GLU A 1 205 ? 12.931 -10.227 -1.245 1.00 90.19 205 GLU A C 1
ATOM 1677 O O . GLU A 1 205 ? 12.490 -11.380 -1.255 1.00 90.19 205 GLU A O 1
ATOM 1682 N N . LEU A 1 206 ? 12.485 -9.301 -0.389 1.00 90.94 206 LEU A N 1
ATOM 1683 C CA . LEU A 1 206 ? 11.439 -9.573 0.589 1.00 90.94 206 LEU A CA 1
ATOM 1684 C C . LEU A 1 206 ? 10.154 -9.996 -0.118 1.00 90.94 206 LEU A C 1
ATOM 1686 O O . LEU A 1 206 ? 9.666 -11.081 0.178 1.00 90.94 206 LEU A O 1
ATOM 1690 N N . LEU A 1 207 ? 9.644 -9.223 -1.081 1.00 90.00 207 LEU A N 1
ATOM 1691 C CA . LEU A 1 207 ? 8.443 -9.574 -1.856 1.00 90.00 207 LEU A CA 1
ATOM 1692 C C . LEU A 1 207 ? 8.599 -10.877 -2.651 1.00 90.00 207 LEU A C 1
ATOM 1694 O O . LEU A 1 207 ? 7.649 -11.653 -2.742 1.00 90.00 207 LEU A O 1
ATOM 1698 N N . GLY A 1 208 ? 9.793 -11.168 -3.160 1.00 87.06 208 GLY A N 1
ATOM 1699 C CA . GLY A 1 208 ? 10.113 -12.448 -3.786 1.00 87.06 208 GLY A CA 1
ATOM 1700 C C . GLY A 1 208 ? 9.951 -13.624 -2.821 1.00 87.06 208 GLY A C 1
ATOM 1701 O O . GLY A 1 208 ? 9.369 -14.643 -3.189 1.00 87.06 208 GLY A O 1
ATOM 1702 N N . SER A 1 209 ? 10.372 -13.459 -1.559 1.00 82.44 209 SER A N 1
ATOM 1703 C CA . SER A 1 209 ? 10.168 -14.470 -0.509 1.00 82.44 209 SER A CA 1
ATOM 1704 C C . SER A 1 209 ? 8.691 -14.707 -0.180 1.00 82.44 209 SER A C 1
ATOM 1706 O O . SER A 1 209 ? 8.331 -15.818 0.218 1.00 82.44 209 SER A O 1
ATOM 1708 N N . TYR A 1 210 ? 7.833 -13.696 -0.392 1.00 82.12 210 TYR A N 1
ATOM 1709 C CA . TYR A 1 210 ? 6.391 -13.875 -0.288 1.00 82.12 210 TYR A CA 1
ATOM 1710 C C . TYR A 1 210 ? 5.896 -14.815 -1.374 1.00 82.12 210 TYR A C 1
ATOM 1712 O O . TYR A 1 210 ? 5.233 -15.759 -0.999 1.00 82.12 210 TYR A O 1
ATOM 1720 N N . GLY A 1 211 ? 6.256 -14.653 -2.651 1.00 75.81 211 GLY A N 1
ATOM 1721 C CA . GLY A 1 211 ? 5.756 -15.462 -3.781 1.00 75.81 211 GLY A CA 1
ATOM 1722 C C . GLY A 1 211 ? 5.287 -16.880 -3.417 1.00 75.81 211 GLY A C 1
ATOM 1723 O O . GLY A 1 211 ? 4.090 -17.121 -3.300 1.00 75.81 211 GLY A O 1
ATOM 1724 N N . ASN A 1 212 ? 6.211 -17.796 -3.126 1.00 74.94 212 ASN A N 1
ATOM 1725 C CA . ASN A 1 212 ? 5.847 -19.194 -2.853 1.00 74.94 212 ASN A CA 1
ATOM 1726 C C . ASN A 1 212 ? 5.118 -19.393 -1.510 1.00 74.94 212 ASN A C 1
ATOM 1728 O O . ASN A 1 212 ? 4.131 -20.119 -1.441 1.00 74.94 212 ASN A O 1
ATOM 1732 N N . LYS A 1 213 ? 5.585 -18.745 -0.436 1.00 80.12 213 LYS A N 1
ATOM 1733 C CA . LYS A 1 213 ? 5.046 -18.953 0.921 1.00 80.12 213 LYS A CA 1
ATOM 1734 C C . LYS A 1 213 ? 3.686 -18.264 1.102 1.00 80.12 213 LYS A C 1
ATOM 1736 O O . LYS A 1 213 ? 2.744 -18.839 1.620 1.00 80.12 213 LYS A O 1
ATOM 1741 N N . ALA A 1 214 ? 3.543 -17.039 0.620 1.00 73.31 214 ALA A N 1
ATOM 1742 C CA . ALA A 1 214 ? 2.314 -16.249 0.624 1.00 73.31 214 ALA A CA 1
ATOM 1743 C C . ALA A 1 214 ? 1.168 -16.943 -0.114 1.00 73.31 214 ALA A C 1
ATOM 1745 O O . ALA A 1 214 ? 0.032 -16.914 0.363 1.00 73.31 214 ALA A O 1
ATOM 1746 N N . ILE A 1 215 ? 1.463 -17.567 -1.259 1.00 78.19 215 ILE A N 1
ATOM 1747 C CA . ILE A 1 215 ? 0.472 -18.318 -2.037 1.00 78.19 215 ILE A CA 1
ATOM 1748 C C . ILE A 1 215 ? -0.090 -19.486 -1.220 1.00 78.19 215 ILE A C 1
ATOM 1750 O O . ILE A 1 215 ? -1.296 -19.722 -1.280 1.00 78.19 215 ILE A O 1
ATOM 1754 N N . GLU A 1 216 ? 0.736 -20.158 -0.414 1.00 80.06 216 GLU A N 1
ATOM 1755 C CA . GLU A 1 216 ? 0.297 -21.229 0.490 1.00 80.06 216 GLU A CA 1
ATOM 1756 C C . GLU A 1 216 ? -0.646 -20.710 1.591 1.00 80.06 216 GLU A C 1
ATOM 1758 O O . GLU A 1 216 ? -1.675 -21.327 1.859 1.00 80.06 216 GLU A O 1
ATOM 1763 N N . TYR A 1 217 ? -0.345 -19.554 2.195 1.00 78.62 217 TYR A N 1
ATOM 1764 C CA . TYR A 1 217 ? -1.098 -19.048 3.354 1.00 78.62 217 TYR A CA 1
ATOM 1765 C C . TYR A 1 217 ? -2.371 -18.261 3.017 1.00 78.62 217 TYR A C 1
ATOM 1767 O O . TYR A 1 217 ? -3.364 -18.371 3.732 1.00 78.62 217 TYR A O 1
ATOM 1775 N N . ILE A 1 218 ? -2.353 -17.435 1.970 1.00 76.75 218 ILE A N 1
ATOM 1776 C CA . ILE A 1 218 ? -3.483 -16.558 1.597 1.00 76.75 218 ILE A CA 1
ATOM 1777 C C . ILE A 1 218 ? -4.224 -17.052 0.357 1.00 76.75 218 ILE A C 1
ATOM 1779 O O . ILE A 1 218 ? -5.335 -16.607 0.062 1.00 76.75 218 ILE A O 1
ATOM 1783 N N . GLY A 1 219 ? -3.627 -17.995 -0.364 1.00 81.81 219 GLY A N 1
ATOM 1784 C CA . GLY A 1 219 ? -4.188 -18.546 -1.577 1.00 81.81 219 GLY A CA 1
ATOM 1785 C C . GLY A 1 219 ? -3.750 -17.790 -2.826 1.00 81.81 219 GLY A C 1
ATOM 1786 O O . GLY A 1 219 ? -3.615 -16.563 -2.874 1.00 81.81 219 GLY A O 1
ATOM 1787 N N . HIS A 1 220 ? -3.596 -18.568 -3.891 1.00 83.19 220 HIS A N 1
ATOM 1788 C CA . HIS A 1 220 ? -3.123 -18.111 -5.191 1.00 83.19 220 HIS A CA 1
ATOM 1789 C C . HIS A 1 220 ? -3.947 -16.945 -5.766 1.00 83.19 220 HIS A C 1
ATOM 1791 O O . HIS A 1 220 ? -3.395 -16.001 -6.321 1.00 83.19 220 HIS A O 1
ATOM 1797 N N . GLN A 1 221 ? -5.277 -16.974 -5.629 1.00 84.00 221 GLN A N 1
ATOM 1798 C CA . GLN A 1 221 ? -6.142 -15.941 -6.211 1.00 84.00 221 GLN A CA 1
ATOM 1799 C C . GLN A 1 221 ? -5.929 -14.565 -5.572 1.00 84.00 221 GLN A C 1
ATOM 1801 O O . GLN A 1 221 ? -5.842 -13.575 -6.296 1.00 84.00 221 GLN A O 1
ATOM 1806 N N . TYR A 1 222 ? -5.808 -14.514 -4.245 1.00 85.12 222 TYR A N 1
ATOM 1807 C CA . TYR A 1 222 ? -5.673 -13.255 -3.519 1.00 85.12 222 TYR A CA 1
ATOM 1808 C C . TYR A 1 222 ? -4.263 -12.666 -3.653 1.00 85.12 222 TYR A C 1
ATOM 1810 O O . TYR A 1 222 ? -4.108 -11.459 -3.822 1.00 85.12 222 TYR A O 1
ATOM 1818 N N . PHE A 1 223 ? -3.221 -13.505 -3.676 1.00 86.94 223 PHE A N 1
ATOM 1819 C CA . PHE A 1 223 ? -1.864 -13.040 -3.986 1.00 86.94 223 PHE A CA 1
ATOM 1820 C C . PHE A 1 223 ? -1.818 -12.318 -5.343 1.00 86.94 223 PHE A C 1
ATOM 1822 O O . PHE A 1 223 ? -1.370 -11.173 -5.443 1.00 86.94 223 PHE A O 1
ATOM 1829 N N . TRP A 1 224 ? -2.356 -12.958 -6.386 1.00 86.12 224 TRP A N 1
ATOM 1830 C CA . TRP A 1 224 ? -2.368 -12.374 -7.725 1.00 86.12 224 TRP A CA 1
ATOM 1831 C C . TRP A 1 224 ? -3.289 -11.162 -7.847 1.00 86.12 224 TRP A C 1
ATOM 1833 O O . TRP A 1 224 ? -2.982 -10.277 -8.642 1.00 86.12 224 TRP A O 1
ATOM 1843 N N . SER A 1 225 ? -4.382 -11.070 -7.080 1.00 87.94 225 SER A N 1
ATOM 1844 C CA . SER A 1 225 ? -5.221 -9.866 -7.111 1.00 87.94 225 SER A CA 1
ATOM 1845 C C . SER A 1 225 ? -4.462 -8.629 -6.635 1.00 87.94 225 SER A C 1
ATOM 1847 O O . SER A 1 225 ? -4.564 -7.596 -7.289 1.00 87.94 225 SER A O 1
ATOM 1849 N N . ILE A 1 226 ? -3.640 -8.743 -5.581 1.00 88.62 226 ILE A N 1
ATOM 1850 C CA . ILE A 1 226 ? -2.819 -7.626 -5.076 1.00 88.62 226 ILE A CA 1
ATOM 1851 C C . ILE A 1 226 ? -1.817 -7.162 -6.141 1.00 88.62 226 ILE A C 1
ATOM 1853 O O . ILE A 1 226 ? -1.698 -5.969 -6.415 1.00 88.62 226 ILE A O 1
ATOM 1857 N N . ILE A 1 227 ? -1.093 -8.100 -6.756 1.00 87.38 227 ILE A N 1
ATOM 1858 C CA . ILE A 1 227 ? -0.080 -7.780 -7.772 1.00 87.38 227 ILE A CA 1
ATOM 1859 C C . ILE A 1 227 ? -0.729 -7.178 -9.027 1.00 87.38 227 ILE A C 1
ATOM 1861 O O . ILE A 1 227 ? -0.248 -6.175 -9.559 1.00 87.38 227 ILE A O 1
ATOM 1865 N N . ASN A 1 228 ? -1.855 -7.739 -9.476 1.00 86.06 228 ASN A N 1
ATOM 1866 C CA . ASN A 1 228 ? -2.583 -7.241 -10.645 1.00 86.06 228 ASN A CA 1
ATOM 1867 C C . ASN A 1 228 ? -3.134 -5.831 -10.436 1.00 86.06 228 ASN A C 1
ATOM 1869 O O . ASN A 1 228 ? -3.093 -5.034 -11.370 1.00 86.06 228 ASN A O 1
ATOM 1873 N N . GLU A 1 229 ? -3.600 -5.503 -9.229 1.00 87.81 229 GLU A N 1
ATOM 1874 C CA . GLU A 1 229 ? -4.043 -4.151 -8.871 1.00 87.81 229 GLU A CA 1
ATOM 1875 C C . GLU A 1 229 ? -2.939 -3.117 -9.159 1.00 87.81 229 GLU A C 1
ATOM 1877 O O . GLU A 1 229 ? -3.204 -2.045 -9.703 1.00 87.81 229 GLU A O 1
ATOM 1882 N N . LYS A 1 230 ? -1.670 -3.456 -8.884 1.00 88.12 230 LYS A N 1
ATOM 1883 C CA . LYS A 1 230 ? -0.531 -2.552 -9.127 1.00 88.12 230 LYS A CA 1
ATOM 1884 C C . LYS A 1 230 ? -0.193 -2.405 -10.599 1.00 88.12 230 LYS A C 1
ATOM 1886 O O . LYS A 1 230 ? 0.083 -1.295 -11.048 1.00 88.12 230 LY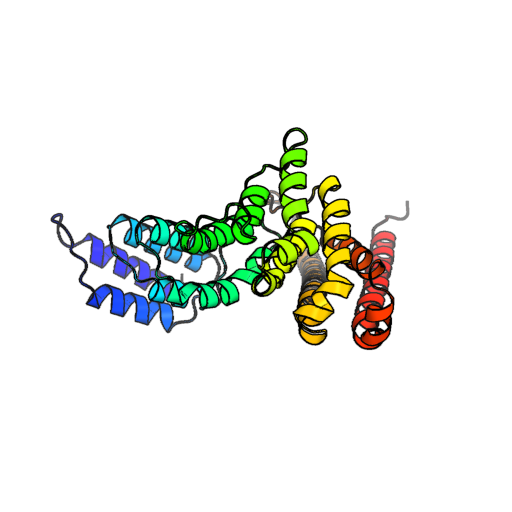S A O 1
ATOM 1891 N N . PHE A 1 231 ? -0.286 -3.481 -11.372 1.00 84.31 231 PHE A N 1
ATOM 1892 C CA . PHE A 1 231 ? -0.150 -3.384 -12.823 1.00 84.31 231 PHE A CA 1
ATOM 1893 C C . PHE A 1 231 ? -1.276 -2.567 -13.467 1.00 84.31 231 PHE A C 1
ATOM 1895 O O . PHE A 1 231 ? -1.005 -1.754 -14.350 1.00 84.31 231 PHE A O 1
ATOM 1902 N N . GLN A 1 232 ? -2.516 -2.720 -12.997 1.00 83.94 232 GLN A N 1
ATOM 1903 C CA . GLN A 1 232 ? -3.653 -1.926 -13.471 1.00 83.94 232 GLN A CA 1
ATOM 1904 C C . GLN A 1 232 ? -3.492 -0.438 -13.146 1.00 83.94 232 GLN A C 1
ATOM 1906 O O . GLN A 1 232 ? -3.734 0.388 -14.022 1.00 83.94 232 GLN A O 1
ATOM 1911 N N . LEU A 1 233 ? -3.014 -0.093 -11.945 1.00 82.69 233 LEU A N 1
ATOM 1912 C CA . LEU A 1 233 ? -2.699 1.294 -11.579 1.00 82.69 233 LEU A CA 1
ATOM 1913 C C . LEU A 1 233 ? -1.671 1.922 -12.532 1.00 82.69 233 LEU A C 1
ATOM 1915 O O . LEU A 1 233 ? -1.848 3.054 -12.981 1.00 82.69 233 LEU A O 1
ATOM 1919 N N . ILE A 1 234 ? -0.615 1.184 -12.886 1.00 79.44 234 ILE A N 1
ATOM 1920 C CA . ILE A 1 234 ? 0.394 1.669 -13.840 1.00 79.44 234 ILE A CA 1
ATOM 1921 C C . ILE A 1 234 ? -0.217 1.870 -15.233 1.00 79.44 234 ILE A C 1
ATOM 1923 O O . ILE A 1 234 ? 0.071 2.871 -15.891 1.00 79.44 234 ILE A O 1
ATOM 1927 N N . LYS A 1 235 ? -1.066 0.938 -15.679 1.00 77.12 235 LYS A N 1
ATOM 1928 C CA . LYS A 1 235 ? -1.753 1.027 -16.971 1.00 77.12 235 LYS A CA 1
ATOM 1929 C C . LYS A 1 235 ? -2.652 2.262 -17.048 1.00 77.12 235 LYS A C 1
ATOM 1931 O O . LYS A 1 235 ? -2.505 3.060 -17.969 1.00 77.12 235 LYS A O 1
ATOM 1936 N N . GLN A 1 236 ? -3.516 2.451 -16.052 1.00 78.38 236 GLN A N 1
ATOM 1937 C CA . GLN A 1 236 ? -4.408 3.610 -15.959 1.00 78.38 236 GLN A CA 1
ATOM 1938 C C . GLN A 1 236 ? -3.622 4.922 -15.984 1.00 78.38 236 GLN A C 1
ATOM 1940 O O . GLN A 1 236 ? -3.998 5.859 -16.683 1.00 78.38 236 GLN A O 1
ATOM 1945 N N . HIS A 1 237 ? -2.485 4.983 -15.286 1.00 73.94 237 HIS A N 1
ATOM 1946 C CA . HIS A 1 237 ? -1.635 6.165 -15.344 1.00 73.94 237 HIS A CA 1
ATOM 1947 C C . HIS A 1 237 ? -1.073 6.412 -16.751 1.00 73.94 237 HIS A C 1
ATOM 1949 O O . HIS A 1 237 ? -1.028 7.559 -17.204 1.00 73.94 237 HIS A O 1
ATOM 1955 N N . ASN A 1 238 ? -0.594 5.379 -17.443 1.00 69.94 238 ASN A N 1
ATOM 1956 C CA . ASN A 1 238 ? -0.067 5.552 -18.797 1.00 69.94 238 ASN A CA 1
ATOM 1957 C C . ASN A 1 238 ? -1.154 6.055 -19.757 1.00 69.94 238 ASN A C 1
ATOM 1959 O O . ASN A 1 238 ? -0.880 6.954 -20.549 1.00 69.94 238 ASN A O 1
ATOM 1963 N N . GLU A 1 239 ? -2.381 5.546 -19.639 1.00 71.31 239 GLU A N 1
ATOM 1964 C CA . GLU A 1 239 ? -3.536 6.013 -20.414 1.00 71.31 239 GLU A CA 1
ATOM 1965 C C . GLU A 1 239 ? -3.853 7.489 -20.131 1.00 71.31 239 GLU A C 1
ATOM 1967 O O . GLU A 1 239 ? -3.990 8.273 -21.070 1.00 71.31 239 GLU A O 1
ATOM 1972 N N . LEU A 1 240 ? -3.883 7.900 -18.858 1.00 70.06 240 LEU A N 1
ATOM 1973 C CA . LEU A 1 240 ? -4.095 9.301 -18.471 1.00 70.06 240 LEU A CA 1
ATOM 1974 C C . LEU A 1 240 ? -3.001 10.223 -19.025 1.00 70.06 240 LEU A C 1
ATOM 1976 O O . LEU A 1 240 ? -3.319 11.245 -19.625 1.00 70.06 240 LEU A O 1
ATOM 1980 N N . LYS A 1 241 ? -1.726 9.819 -18.935 1.00 68.88 241 LYS A N 1
ATOM 1981 C CA . LYS A 1 241 ? -0.597 10.564 -19.524 1.00 68.88 241 LYS A CA 1
ATOM 1982 C C . LYS A 1 241 ? -0.716 10.715 -21.038 1.00 68.88 241 LYS A C 1
ATOM 1984 O O . LYS A 1 241 ? -0.333 11.747 -21.578 1.00 68.88 241 LYS A O 1
ATOM 1989 N N . LEU A 1 242 ? -1.203 9.693 -21.741 1.00 65.94 242 LEU A N 1
ATOM 1990 C CA . LEU A 1 242 ? -1.422 9.771 -23.187 1.00 65.94 242 LEU A CA 1
ATOM 1991 C C . LEU A 1 242 ? -2.545 10.756 -23.523 1.00 65.94 242 LEU A C 1
ATOM 1993 O O . LEU A 1 242 ? -2.399 11.538 -24.459 1.00 65.94 242 LEU A O 1
ATOM 1997 N N . ILE A 1 243 ? -3.634 10.750 -22.749 1.00 66.62 243 ILE A N 1
ATOM 1998 C CA . ILE A 1 243 ? -4.744 11.698 -22.905 1.00 66.62 243 ILE A CA 1
ATOM 1999 C C . ILE A 1 243 ? -4.272 13.128 -22.626 1.00 66.62 243 ILE A C 1
ATOM 2001 O O . ILE A 1 243 ? -4.566 14.019 -23.417 1.00 66.62 243 ILE A O 1
ATOM 2005 N N . GLU A 1 244 ? -3.505 13.343 -21.557 1.00 66.88 244 GLU A N 1
ATOM 2006 C CA . GLU A 1 244 ? -2.884 14.635 -21.240 1.00 66.88 244 GLU A CA 1
ATOM 2007 C C . GLU A 1 244 ? -1.969 15.097 -22.373 1.00 66.88 244 GLU A C 1
ATOM 2009 O O . GLU A 1 244 ? -2.132 16.204 -22.855 1.00 66.88 244 GLU A O 1
ATOM 2014 N N . GLN A 1 245 ? -1.102 14.235 -22.909 1.00 65.12 245 GLN A N 1
ATOM 2015 C CA . GLN A 1 245 ? -0.244 14.586 -24.047 1.00 65.12 245 GLN A CA 1
ATOM 2016 C C . GLN A 1 245 ? -1.025 14.918 -25.324 1.00 65.12 245 GLN A C 1
ATOM 2018 O O . GLN A 1 245 ? -0.589 15.765 -26.102 1.00 65.12 245 GLN A O 1
ATOM 2023 N N . ILE A 1 246 ? -2.144 14.241 -25.583 1.00 66.19 246 ILE A N 1
ATOM 2024 C CA . ILE A 1 246 ? -3.022 14.551 -26.720 1.00 66.19 246 ILE A CA 1
ATOM 2025 C C . ILE A 1 246 ? -3.707 15.898 -26.487 1.00 66.19 246 ILE A C 1
ATOM 2027 O O . ILE A 1 246 ? -3.718 16.735 -27.387 1.00 66.19 246 ILE A O 1
ATOM 2031 N N . ASN A 1 247 ? -4.226 16.128 -25.283 1.00 64.50 247 ASN A N 1
ATOM 2032 C CA . ASN A 1 247 ? -4.869 17.381 -24.913 1.00 64.50 247 ASN A CA 1
ATOM 2033 C C . ASN A 1 247 ? -3.877 18.539 -24.938 1.00 64.50 247 ASN A C 1
ATOM 2035 O O . ASN A 1 247 ? -4.192 19.558 -25.528 1.00 64.50 247 ASN A O 1
ATOM 2039 N N . ASP A 1 248 ? -2.669 18.376 -24.409 1.00 63.25 248 ASP A N 1
ATOM 2040 C CA . ASP A 1 248 ? -1.609 19.380 -24.441 1.00 63.25 248 ASP A CA 1
ATOM 2041 C C . ASP A 1 248 ? -1.144 19.648 -25.867 1.00 63.25 248 ASP A C 1
ATOM 2043 O O . ASP A 1 248 ? -0.872 20.791 -26.199 1.00 63.25 248 ASP A O 1
ATOM 2047 N N . LYS A 1 249 ? -1.095 18.648 -26.756 1.00 64.31 249 LYS A N 1
ATOM 2048 C CA . LYS A 1 249 ? -0.837 18.889 -28.186 1.00 64.31 249 LYS A CA 1
ATOM 2049 C C . LYS A 1 249 ? -1.952 19.709 -28.832 1.00 64.31 249 LYS A C 1
ATOM 2051 O O . LYS A 1 249 ? -1.653 20.684 -29.510 1.00 64.31 249 LYS A O 1
ATOM 2056 N N . LEU A 1 250 ? -3.215 19.367 -28.578 1.00 62.19 250 LEU A N 1
ATOM 2057 C CA . LEU A 1 250 ? -4.376 20.106 -29.093 1.00 62.19 250 LEU A CA 1
ATOM 2058 C C . LEU A 1 250 ? -4.464 21.526 -28.510 1.00 62.19 250 LEU A C 1
ATOM 2060 O O . LEU A 1 250 ? -4.811 22.476 -29.208 1.00 62.19 250 LEU A O 1
ATOM 2064 N N . ILE A 1 251 ? -4.137 21.678 -27.228 1.00 60.91 251 ILE A N 1
ATOM 2065 C CA . ILE A 1 251 ? -4.120 22.946 -26.503 1.00 60.91 251 ILE A CA 1
ATOM 2066 C C . ILE A 1 251 ? -2.925 23.782 -26.958 1.00 60.91 251 ILE A C 1
ATOM 2068 O O . ILE A 1 251 ? -3.104 24.967 -27.197 1.00 60.91 251 ILE A O 1
ATOM 2072 N N . ASN A 1 252 ? -1.743 23.200 -27.161 1.00 58.41 252 ASN A N 1
ATOM 2073 C CA . ASN A 1 252 ? -0.573 23.905 -27.685 1.00 58.41 252 ASN A CA 1
ATOM 2074 C C . ASN A 1 252 ? -0.776 24.325 -29.147 1.00 58.41 252 ASN A C 1
ATOM 2076 O O . ASN A 1 252 ? -0.441 25.456 -29.471 1.00 58.41 252 ASN A O 1
ATOM 2080 N N . GLU A 1 253 ? -1.431 23.521 -29.993 1.00 59.31 253 GLU A N 1
ATOM 2081 C CA . GLU A 1 253 ? -1.870 23.957 -31.334 1.00 59.31 253 GLU A CA 1
ATOM 2082 C C . GLU A 1 253 ? -2.851 25.148 -31.270 1.00 59.31 253 GLU A C 1
ATOM 2084 O O . GLU A 1 253 ? -2.874 26.007 -32.157 1.00 59.31 253 GLU A O 1
ATOM 2089 N N . TYR A 1 254 ? -3.647 25.249 -30.201 1.00 56.84 254 TYR A N 1
ATOM 2090 C CA . TYR A 1 254 ? -4.585 26.354 -29.983 1.00 56.84 254 TYR A CA 1
ATOM 2091 C C . TYR A 1 254 ? -3.936 27.583 -29.306 1.00 56.84 254 TYR A C 1
ATOM 2093 O O . TYR A 1 254 ? -4.303 28.721 -29.602 1.00 56.84 254 TYR A O 1
ATOM 2101 N N . ILE A 1 255 ? -2.949 27.380 -28.426 1.00 55.72 255 ILE A N 1
ATOM 2102 C CA . ILE A 1 255 ? -2.230 28.416 -27.661 1.00 55.72 255 ILE A CA 1
ATOM 2103 C C . ILE A 1 255 ? -1.068 29.014 -28.468 1.00 55.72 255 ILE A C 1
ATOM 2105 O O . ILE A 1 255 ? -0.817 30.217 -28.354 1.00 55.72 255 ILE A O 1
ATOM 2109 N N . GLU A 1 256 ? -0.420 28.251 -29.357 1.00 54.25 256 GLU A N 1
ATOM 2110 C CA . GLU A 1 256 ? 0.551 28.782 -30.330 1.00 54.25 256 GLU A CA 1
ATOM 2111 C C . GLU A 1 256 ? -0.078 29.841 -31.254 1.00 54.25 256 GLU A C 1
ATOM 2113 O O . GLU A 1 256 ? 0.630 30.706 -31.769 1.00 54.25 256 GLU A O 1
ATOM 2118 N N . ASN A 1 257 ? -1.412 29.868 -31.361 1.00 54.09 257 ASN A N 1
ATOM 2119 C CA . ASN A 1 257 ? -2.163 30.907 -32.064 1.00 54.09 257 ASN A CA 1
ATOM 2120 C C . ASN A 1 257 ? -2.491 32.162 -31.219 1.00 54.09 257 ASN A C 1
ATOM 2122 O O . ASN A 1 257 ? -2.965 33.146 -31.787 1.00 54.09 257 ASN A O 1
ATOM 2126 N N . LEU A 1 258 ? -2.254 32.188 -29.896 1.00 47.59 258 LEU A N 1
ATOM 2127 C CA . LEU A 1 258 ? -2.766 33.254 -29.005 1.00 47.59 258 LEU A CA 1
ATOM 2128 C C . LEU A 1 258 ? -1.765 33.928 -28.046 1.00 47.59 258 LEU A C 1
ATOM 2130 O O . LEU A 1 258 ? -2.186 34.764 -27.249 1.00 47.59 258 LEU A O 1
ATOM 2134 N N . ASN A 1 259 ? -0.460 33.716 -28.226 1.00 48.94 259 ASN A N 1
ATOM 2135 C CA . ASN A 1 259 ? 0.673 34.416 -27.589 1.00 48.94 259 ASN A CA 1
ATOM 2136 C C . ASN A 1 259 ? 1.397 33.684 -26.454 1.00 48.94 259 ASN A C 1
ATOM 2138 O O . ASN A 1 259 ? 0.830 33.213 -25.473 1.00 48.94 259 ASN A O 1
ATOM 2142 N N . LYS A 1 260 ? 2.726 33.808 -26.561 1.00 55.66 260 LYS A N 1
ATOM 2143 C CA . LYS A 1 260 ? 3.733 33.722 -25.503 1.00 55.66 260 LYS A CA 1
ATOM 2144 C C . LYS A 1 260 ? 3.385 34.652 -24.338 1.00 55.66 260 LYS A C 1
ATOM 2146 O O . LYS A 1 260 ? 3.456 35.871 -24.509 1.00 55.66 260 LYS A O 1
ATOM 2151 N N . LYS A 1 261 ? 3.134 34.089 -23.156 1.00 48.19 261 LYS A N 1
ATOM 2152 C CA . LYS A 1 261 ? 3.680 34.516 -21.851 1.00 48.19 261 LYS A CA 1
ATOM 2153 C C . LYS A 1 261 ? 3.006 33.739 -20.720 1.00 48.19 261 LYS A C 1
ATOM 2155 O O . LYS A 1 261 ? 1.800 33.537 -20.755 1.00 48.19 261 LYS A O 1
ATOM 2160 N N . ASN A 1 262 ? 3.816 33.447 -19.700 1.00 40.19 262 ASN A N 1
ATOM 2161 C CA . ASN A 1 262 ? 3.484 32.899 -18.379 1.00 40.19 262 ASN A CA 1
ATOM 2162 C C . ASN A 1 262 ? 3.657 31.378 -18.259 1.00 40.19 262 ASN A C 1
ATOM 2164 O O . ASN A 1 262 ? 2.691 30.638 -18.119 1.00 40.19 262 ASN A O 1
ATOM 2168 N N . HIS A 1 263 ? 4.916 30.940 -18.239 1.00 40.62 263 HIS A N 1
ATOM 2169 C CA . HIS A 1 263 ? 5.300 29.825 -17.380 1.00 40.62 263 HIS A CA 1
ATOM 2170 C C . HIS A 1 263 ? 5.802 30.420 -16.070 1.00 40.62 263 HIS A C 1
ATOM 2172 O O . HIS A 1 263 ? 6.561 31.386 -16.097 1.00 40.62 263 HIS A O 1
ATOM 2178 N N . ASP A 1 264 ? 5.258 29.925 -14.965 1.00 39.31 264 ASP A N 1
ATOM 2179 C CA . ASP A 1 264 ? 6.008 29.473 -13.791 1.00 39.31 264 ASP A CA 1
ATOM 2180 C C . ASP A 1 264 ? 5.006 29.316 -12.652 1.00 39.31 264 ASP A C 1
ATOM 2182 O O . ASP A 1 264 ? 4.519 30.303 -12.111 1.00 39.31 264 ASP A O 1
ATOM 2186 N N . ASN A 1 265 ? 4.648 28.062 -12.366 1.00 35.00 265 ASN A N 1
ATOM 2187 C CA . ASN A 1 265 ? 4.166 27.561 -11.077 1.00 35.00 265 ASN A CA 1
ATOM 2188 C C . ASN A 1 265 ? 4.060 26.029 -11.184 1.00 35.00 265 ASN A C 1
ATOM 2190 O O . ASN A 1 265 ? 2.973 25.458 -11.130 1.00 35.00 265 ASN A O 1
ATOM 2194 N N . GLU A 1 266 ? 5.195 25.354 -11.377 1.00 39.62 266 GLU A N 1
ATOM 2195 C CA . GLU A 1 266 ? 5.269 23.912 -11.137 1.00 39.62 266 GLU A CA 1
ATOM 2196 C C . GLU A 1 266 ? 5.361 23.700 -9.624 1.00 39.62 266 GLU A C 1
ATOM 2198 O O . GLU A 1 266 ? 6.394 23.906 -8.985 1.00 39.62 266 GLU A O 1
ATOM 2203 N N . ILE A 1 267 ? 4.222 23.350 -9.031 1.00 37.91 267 ILE A N 1
ATOM 2204 C CA . ILE A 1 267 ? 4.179 22.759 -7.700 1.00 37.91 267 ILE A CA 1
ATOM 2205 C C . ILE A 1 267 ? 4.980 21.459 -7.807 1.00 37.91 267 ILE A C 1
ATOM 2207 O O . ILE A 1 267 ? 4.617 20.578 -8.580 1.00 37.91 267 ILE A O 1
ATOM 2211 N N . ASN A 1 268 ? 6.084 21.364 -7.061 1.00 37.38 268 ASN A N 1
ATOM 2212 C CA . ASN A 1 268 ? 6.899 20.157 -6.920 1.00 37.38 268 ASN A CA 1
ATOM 2213 C C . ASN A 1 268 ? 6.083 19.045 -6.236 1.00 37.38 268 ASN A C 1
ATOM 2215 O O . ASN A 1 268 ? 6.304 18.715 -5.068 1.00 37.38 268 ASN A O 1
ATOM 2219 N N . GLU A 1 269 ? 5.130 18.461 -6.952 1.00 45.09 269 GLU A N 1
ATOM 2220 C CA . GLU A 1 269 ? 4.670 17.113 -6.667 1.00 45.09 269 GLU A CA 1
ATOM 2221 C C . GLU A 1 269 ? 5.873 16.195 -6.874 1.00 45.09 269 GLU A C 1
ATOM 2223 O O . GLU A 1 269 ? 6.579 16.294 -7.878 1.00 45.09 269 GLU A O 1
ATOM 2228 N N . GLN A 1 270 ? 6.162 15.337 -5.894 1.00 53.38 270 GLN A N 1
ATOM 2229 C CA . GLN A 1 270 ? 7.164 14.290 -6.062 1.00 53.38 270 GLN A CA 1
ATOM 2230 C C . GLN A 1 270 ? 6.781 13.499 -7.311 1.00 53.38 270 GLN A C 1
ATOM 2232 O O . GLN A 1 270 ? 5.819 12.733 -7.283 1.00 53.38 270 GLN A O 1
ATOM 2237 N N . SER A 1 271 ? 7.486 13.729 -8.418 1.00 62.50 271 SER A N 1
ATOM 2238 C CA . SER A 1 271 ? 7.159 13.103 -9.688 1.00 62.50 271 SER A CA 1
ATOM 2239 C C . SER A 1 271 ? 7.373 11.602 -9.532 1.00 62.50 271 SER A C 1
ATOM 2241 O O . SER A 1 271 ? 8.485 11.099 -9.359 1.00 62.50 271 SER A O 1
ATOM 2243 N N . ILE A 1 272 ? 6.261 10.880 -9.482 1.00 72.62 272 ILE A N 1
ATOM 2244 C CA . ILE A 1 272 ? 6.273 9.441 -9.279 1.00 72.62 272 ILE A CA 1
ATOM 2245 C C . ILE A 1 272 ? 6.858 8.787 -10.533 1.00 72.62 272 ILE A C 1
ATOM 2247 O O . ILE A 1 272 ? 6.330 8.949 -11.641 1.00 72.62 272 ILE A O 1
ATOM 2251 N N . ASP A 1 273 ? 7.915 7.993 -10.358 1.00 81.06 273 ASP A N 1
ATOM 2252 C CA . ASP A 1 273 ? 8.510 7.227 -11.448 1.00 81.06 273 ASP A CA 1
ATOM 2253 C C . ASP A 1 273 ? 7.810 5.870 -11.627 1.00 81.06 273 ASP A C 1
ATOM 2255 O O . ASP A 1 273 ? 8.267 4.808 -11.193 1.00 81.06 273 ASP A O 1
ATOM 2259 N N . TYR A 1 274 ? 6.670 5.907 -12.318 1.00 81.38 274 TYR A N 1
ATOM 2260 C CA . TYR A 1 274 ? 5.911 4.709 -12.687 1.00 81.38 274 TYR A CA 1
ATOM 2261 C C . TYR A 1 274 ? 6.699 3.742 -13.579 1.00 81.38 274 TYR A C 1
ATOM 2263 O O . TYR A 1 274 ? 6.384 2.552 -13.616 1.00 81.38 274 TYR A O 1
ATOM 2271 N N . ILE A 1 275 ? 7.718 4.217 -14.306 1.00 80.88 275 ILE A N 1
ATOM 2272 C CA . ILE A 1 275 ? 8.540 3.360 -15.168 1.00 80.88 275 ILE A CA 1
ATOM 2273 C C . ILE A 1 275 ? 9.427 2.493 -14.288 1.00 80.88 275 ILE A C 1
ATOM 2275 O O . ILE A 1 275 ? 9.444 1.271 -14.452 1.00 80.88 275 ILE A O 1
ATOM 2279 N N . GLN A 1 276 ? 10.127 3.117 -13.343 1.00 85.38 276 GLN A N 1
ATOM 2280 C CA . GLN A 1 276 ? 10.984 2.403 -12.411 1.00 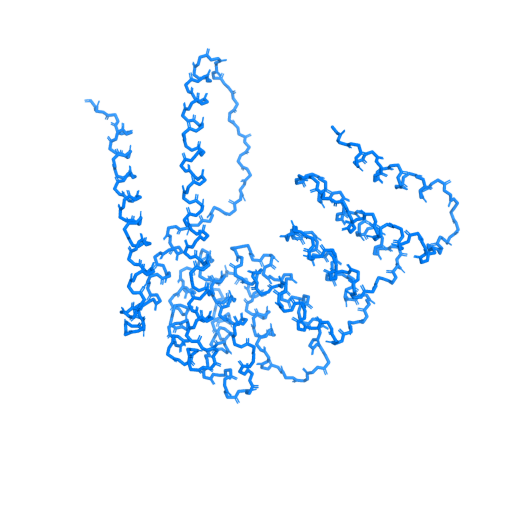85.38 276 GLN A CA 1
ATOM 2281 C C . GLN A 1 276 ? 10.176 1.462 -11.519 1.00 85.38 276 GLN A C 1
ATOM 2283 O O . GLN A 1 276 ? 10.554 0.303 -11.348 1.00 85.38 276 GLN A O 1
ATOM 2288 N N . TYR A 1 277 ? 9.022 1.915 -11.023 1.00 88.19 277 TYR A N 1
ATOM 2289 C CA . TYR A 1 277 ? 8.117 1.070 -10.247 1.00 88.19 277 TYR A CA 1
ATOM 2290 C C . TYR A 1 277 ? 7.703 -0.192 -11.018 1.00 88.19 277 TYR A C 1
ATOM 2292 O O . TYR A 1 277 ? 7.779 -1.307 -10.502 1.00 88.19 277 TYR A O 1
ATOM 2300 N N . ARG A 1 278 ? 7.353 -0.033 -12.299 1.00 86.19 278 ARG A N 1
ATOM 2301 C CA . ARG A 1 278 ? 7.022 -1.140 -13.203 1.00 86.19 278 ARG A CA 1
ATOM 2302 C C . ARG A 1 278 ? 8.190 -2.110 -13.398 1.00 86.19 278 ARG A C 1
ATOM 2304 O O . ARG A 1 278 ? 7.974 -3.319 -13.381 1.00 86.19 278 ARG A O 1
ATOM 2311 N N . ILE A 1 279 ? 9.416 -1.607 -13.566 1.00 87.38 279 ILE A N 1
ATOM 2312 C CA . ILE A 1 279 ? 10.625 -2.447 -13.667 1.00 87.38 279 ILE A CA 1
ATOM 2313 C C . ILE A 1 279 ? 10.815 -3.262 -12.383 1.00 87.38 279 ILE A C 1
ATOM 2315 O O . ILE A 1 279 ? 11.026 -4.473 -12.458 1.00 87.38 279 ILE A O 1
ATOM 2319 N N . ASN A 1 280 ? 10.676 -2.628 -11.218 1.00 90.19 280 ASN A N 1
ATOM 2320 C CA . ASN A 1 280 ? 10.807 -3.293 -9.923 1.00 90.19 280 ASN A CA 1
ATOM 2321 C C . ASN A 1 280 ? 9.748 -4.401 -9.738 1.00 90.19 280 ASN A C 1
ATOM 2323 O O . ASN A 1 280 ? 10.073 -5.481 -9.247 1.00 90.19 280 ASN A O 1
ATOM 2327 N N . LEU A 1 281 ? 8.501 -4.184 -10.180 1.00 89.62 281 LEU A N 1
ATOM 2328 C CA . LEU A 1 281 ? 7.463 -5.226 -10.157 1.00 89.62 281 LEU A CA 1
ATOM 2329 C C . LEU A 1 281 ? 7.837 -6.441 -11.011 1.00 89.62 281 LEU A C 1
ATOM 2331 O O . LEU A 1 281 ? 7.674 -7.574 -10.564 1.00 89.62 281 LEU A O 1
ATOM 2335 N N . PHE A 1 282 ? 8.375 -6.232 -12.215 1.00 88.62 282 PHE A N 1
ATOM 2336 C CA . PHE A 1 282 ? 8.841 -7.346 -13.046 1.00 88.62 282 PHE A CA 1
ATOM 2337 C C . PHE A 1 282 ? 10.029 -8.084 -12.422 1.00 88.62 282 PHE A C 1
ATOM 2339 O O . PHE A 1 282 ? 10.103 -9.306 -12.521 1.00 88.62 282 PHE A O 1
ATOM 2346 N N . GLN A 1 283 ? 10.928 -7.377 -11.735 1.00 90.50 283 GLN A N 1
ATOM 2347 C CA . GLN A 1 283 ? 12.032 -8.012 -11.013 1.00 90.50 283 GLN A CA 1
ATOM 2348 C C . GLN A 1 283 ? 11.538 -8.939 -9.896 1.00 90.50 283 GLN A C 1
ATOM 2350 O O . GLN A 1 283 ? 12.144 -9.983 -9.676 1.00 90.50 283 GLN A O 1
ATOM 2355 N N . ILE A 1 284 ? 10.420 -8.613 -9.245 1.00 90.69 284 ILE A N 1
ATOM 2356 C CA . ILE A 1 284 ? 9.799 -9.481 -8.233 1.00 90.69 284 ILE A CA 1
ATOM 2357 C C . ILE A 1 284 ? 9.289 -10.782 -8.854 1.00 90.69 284 ILE A C 1
ATOM 2359 O O . ILE A 1 284 ? 9.499 -11.847 -8.279 1.00 90.69 284 ILE A O 1
ATOM 2363 N N . LEU A 1 285 ? 8.681 -10.724 -10.045 1.00 88.25 285 LEU A N 1
ATOM 2364 C CA . LEU A 1 285 ? 8.168 -11.917 -10.734 1.00 88.25 285 LEU A CA 1
ATOM 2365 C C . LEU A 1 285 ? 9.266 -12.958 -11.023 1.00 88.25 285 LEU A C 1
ATOM 2367 O O . LEU A 1 285 ? 8.988 -14.156 -11.038 1.00 88.25 285 LEU A O 1
ATOM 2371 N N . ASN A 1 286 ? 10.525 -12.528 -11.174 1.00 88.81 286 ASN A N 1
ATOM 2372 C CA . ASN A 1 286 ? 11.658 -13.438 -11.381 1.00 88.81 286 ASN A CA 1
ATOM 2373 C C . ASN A 1 286 ? 11.904 -14.391 -10.198 1.00 88.81 286 ASN A C 1
ATOM 2375 O O . ASN A 1 286 ? 12.559 -15.415 -10.380 1.00 88.81 286 ASN A O 1
ATOM 2379 N N . TYR A 1 287 ? 11.395 -14.085 -9.001 1.00 87.50 287 TYR A N 1
ATOM 2380 C CA . TYR A 1 287 ? 11.564 -14.935 -7.817 1.00 87.50 287 TYR A CA 1
ATOM 2381 C C . TYR A 1 287 ? 10.595 -16.126 -7.777 1.00 87.50 287 TYR A C 1
ATOM 2383 O O . TYR A 1 287 ? 10.833 -17.077 -7.035 1.00 87.50 287 TYR A O 1
ATOM 2391 N N . PHE A 1 288 ? 9.520 -16.107 -8.569 1.00 86.12 288 PHE A N 1
ATOM 2392 C CA . PHE A 1 288 ? 8.515 -17.176 -8.615 1.00 86.12 288 PHE A CA 1
ATOM 2393 C C . PHE A 1 288 ? 8.090 -17.484 -10.064 1.00 86.12 288 PHE A C 1
ATOM 2395 O O . PHE A 1 288 ? 6.925 -17.315 -10.440 1.00 86.12 288 PHE A O 1
ATOM 2402 N N . PRO A 1 289 ? 9.024 -17.967 -10.909 1.00 84.94 289 PRO A N 1
ATOM 2403 C CA . PRO A 1 289 ? 8.774 -18.168 -12.337 1.00 84.94 289 PRO A CA 1
ATOM 2404 C C . PRO A 1 289 ? 7.673 -19.202 -12.608 1.00 84.94 289 PRO A C 1
ATOM 2406 O O . PRO A 1 289 ? 6.834 -18.984 -13.477 1.00 84.94 289 PRO A O 1
ATOM 2409 N N . HIS A 1 290 ? 7.609 -20.281 -11.822 1.00 84.56 290 HIS A N 1
ATOM 2410 C CA . HIS A 1 290 ? 6.597 -21.332 -11.977 1.00 84.56 290 HIS A CA 1
ATOM 2411 C C . HIS A 1 290 ? 5.163 -20.829 -11.759 1.00 84.56 290 HIS A C 1
ATOM 2413 O O . HIS A 1 290 ? 4.242 -21.230 -12.468 1.00 84.56 290 HIS A O 1
ATOM 2419 N N . GLU A 1 291 ? 4.966 -19.909 -10.816 1.00 84.19 291 GLU A N 1
ATOM 2420 C CA . GLU A 1 291 ? 3.659 -19.290 -10.571 1.00 84.19 291 GLU A CA 1
ATOM 2421 C C . GLU A 1 291 ? 3.300 -18.316 -11.701 1.00 84.19 291 GLU A C 1
ATOM 2423 O O . GLU A 1 291 ? 2.147 -18.230 -12.134 1.00 84.19 291 GLU A O 1
ATOM 2428 N N . CYS A 1 292 ? 4.303 -17.619 -12.244 1.00 83.75 292 CYS A N 1
ATOM 2429 C CA . CYS A 1 292 ? 4.125 -16.742 -13.397 1.00 83.75 292 CYS A CA 1
ATOM 2430 C C . CYS A 1 292 ? 3.721 -17.523 -14.656 1.00 83.75 292 CYS A C 1
ATOM 2432 O O . CYS A 1 292 ? 2.848 -17.066 -15.395 1.00 83.75 292 CYS A O 1
ATOM 2434 N N . GLU A 1 293 ? 4.287 -18.714 -14.880 1.00 83.94 293 GLU A N 1
ATOM 2435 C CA . GLU A 1 293 ? 3.927 -19.592 -16.003 1.00 83.94 293 GLU A CA 1
ATOM 2436 C C . GLU A 1 293 ? 2.430 -19.936 -16.004 1.00 83.94 293 GLU A C 1
ATOM 2438 O O . GLU A 1 293 ? 1.754 -19.853 -17.034 1.00 83.94 293 GLU A O 1
ATOM 2443 N N . GLN A 1 294 ? 1.861 -20.220 -14.832 1.00 83.50 294 GLN A N 1
ATOM 2444 C CA . GLN A 1 294 ? 0.428 -20.510 -14.694 1.00 83.50 294 GLN A CA 1
ATOM 2445 C C . GLN A 1 294 ? -0.462 -19.289 -14.979 1.00 83.50 294 GLN A C 1
ATOM 2447 O O . GLN A 1 294 ? -1.647 -19.427 -15.305 1.00 83.50 294 GLN A O 1
ATOM 2452 N N . LYS A 1 295 ? 0.095 -18.080 -14.869 1.00 81.56 295 LYS A N 1
ATOM 2453 C CA . LYS A 1 295 ? -0.602 -16.797 -15.034 1.00 81.56 295 LYS A CA 1
ATOM 2454 C C . LYS A 1 295 ? -0.157 -16.015 -16.262 1.00 81.56 295 LYS A C 1
ATOM 2456 O O . LYS A 1 295 ? -0.514 -14.844 -16.387 1.00 81.56 295 LYS A O 1
ATOM 2461 N N . ILE A 1 296 ? 0.487 -16.672 -17.230 1.00 81.00 296 ILE A N 1
ATOM 2462 C CA . ILE A 1 296 ? 0.909 -16.063 -18.503 1.00 81.00 296 ILE A CA 1
ATOM 2463 C C . ILE A 1 296 ? -0.228 -15.276 -19.158 1.00 81.00 296 ILE A C 1
ATOM 2465 O O . ILE A 1 296 ? -0.002 -14.169 -19.621 1.00 81.00 296 ILE A O 1
ATOM 2469 N N . LYS A 1 297 ? -1.471 -15.774 -19.145 1.00 81.12 297 LYS A N 1
ATOM 2470 C CA . LYS A 1 297 ? -2.614 -15.054 -19.743 1.00 81.12 297 LYS A CA 1
ATOM 2471 C C . LYS A 1 297 ? -2.874 -13.671 -19.131 1.00 81.12 297 LYS A C 1
ATOM 2473 O O . LYS A 1 297 ? -3.413 -12.814 -19.817 1.00 81.12 297 LYS A O 1
ATOM 2478 N N . ILE A 1 298 ? -2.522 -13.473 -17.862 1.00 73.75 298 ILE A N 1
ATOM 2479 C CA . ILE A 1 298 ? -2.665 -12.197 -17.152 1.00 73.75 298 ILE A CA 1
ATOM 2480 C C . ILE A 1 298 ? -1.414 -11.338 -17.349 1.00 73.75 298 ILE A C 1
ATOM 2482 O O . ILE A 1 298 ? -1.517 -10.148 -17.619 1.00 73.75 298 ILE A O 1
ATOM 2486 N N . ILE A 1 299 ? -0.237 -11.954 -17.244 1.00 75.31 299 ILE A N 1
ATOM 2487 C CA . ILE A 1 299 ? 1.055 -11.260 -17.279 1.00 75.31 299 ILE A CA 1
ATOM 2488 C C . ILE A 1 299 ? 1.403 -10.797 -18.702 1.00 75.31 299 ILE A C 1
ATOM 2490 O O . ILE A 1 299 ? 1.923 -9.703 -18.901 1.00 75.31 299 ILE A O 1
ATOM 2494 N N . PHE A 1 300 ? 1.109 -11.615 -19.710 1.00 80.50 300 PHE A N 1
ATOM 2495 C CA . PHE A 1 300 ? 1.523 -11.389 -21.093 1.00 80.50 300 PHE A CA 1
ATOM 2496 C C . PHE A 1 300 ? 0.927 -10.111 -21.706 1.00 80.50 300 PHE A C 1
ATOM 2498 O O . PHE A 1 300 ? 1.708 -9.335 -22.251 1.00 80.50 300 PHE A O 1
ATOM 2505 N N . PRO A 1 301 ? -0.382 -9.800 -21.577 1.00 78.75 301 PRO A N 1
ATOM 2506 C CA . PRO A 1 301 ? -0.920 -8.516 -22.035 1.00 78.75 301 PRO A CA 1
ATOM 2507 C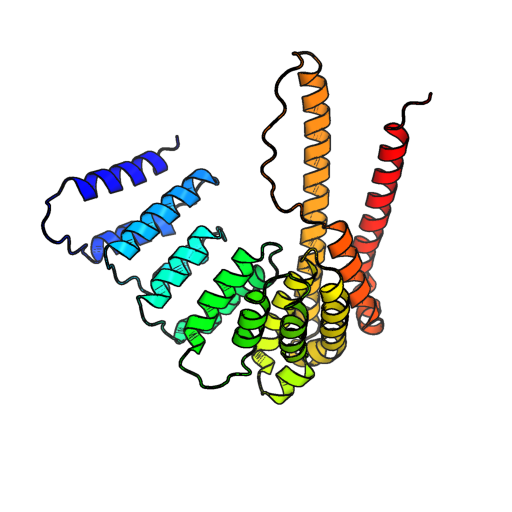 C . PRO A 1 301 ? -0.194 -7.304 -21.434 1.00 78.75 301 PRO A C 1
ATOM 2509 O O . PRO A 1 301 ? 0.132 -6.368 -22.156 1.00 78.75 301 PRO A O 1
ATOM 2512 N N . ILE A 1 302 ? 0.138 -7.363 -20.140 1.00 72.38 302 ILE A N 1
ATOM 2513 C CA . ILE A 1 302 ? 0.837 -6.288 -19.417 1.00 72.38 302 ILE A CA 1
ATOM 2514 C C . ILE A 1 302 ? 2.257 -6.089 -19.975 1.00 72.38 302 ILE A C 1
ATOM 2516 O O . ILE A 1 302 ? 2.725 -4.962 -20.137 1.00 72.38 302 ILE A O 1
ATOM 2520 N N . ILE A 1 303 ? 2.948 -7.184 -20.307 1.00 74.88 303 ILE A N 1
ATOM 2521 C CA . ILE A 1 303 ? 4.266 -7.142 -20.956 1.00 74.88 303 ILE A CA 1
ATOM 2522 C C . ILE A 1 303 ? 4.166 -6.590 -22.388 1.00 74.88 303 ILE A C 1
ATOM 2524 O O . ILE A 1 303 ? 5.039 -5.842 -22.823 1.00 74.88 303 ILE A O 1
ATOM 2528 N N . PHE A 1 304 ? 3.124 -6.931 -23.144 1.00 74.88 304 PHE A N 1
ATOM 2529 C CA . PHE A 1 304 ? 2.955 -6.398 -24.500 1.00 74.88 304 PHE A CA 1
ATOM 2530 C C . PHE A 1 304 ? 2.698 -4.895 -24.496 1.00 74.88 304 PHE A C 1
ATOM 2532 O O . PHE A 1 304 ? 3.364 -4.171 -25.238 1.00 74.88 304 PHE A O 1
ATOM 2539 N N . GLU A 1 305 ? 1.815 -4.428 -23.612 1.00 70.19 305 GLU A N 1
ATOM 2540 C CA . GLU A 1 305 ? 1.571 -2.998 -23.390 1.00 70.19 305 GLU A CA 1
ATOM 2541 C C . GLU A 1 305 ? 2.868 -2.255 -23.029 1.00 70.19 305 GLU A C 1
ATOM 2543 O O . GLU A 1 305 ? 3.135 -1.162 -23.531 1.00 70.19 305 GLU A O 1
ATOM 2548 N N . PHE A 1 306 ? 3.745 -2.885 -22.239 1.00 67.81 306 PHE A N 1
ATOM 2549 C CA . PHE A 1 306 ? 5.063 -2.340 -21.910 1.00 67.81 306 PHE A CA 1
ATOM 2550 C C . PHE A 1 306 ? 5.937 -2.086 -23.144 1.00 67.81 306 PHE A C 1
ATOM 2552 O O . PHE A 1 306 ? 6.557 -1.022 -23.255 1.00 67.81 306 PHE A O 1
ATOM 2559 N N . PHE A 1 307 ? 6.020 -3.052 -24.061 1.00 68.56 307 PHE A N 1
ATOM 2560 C CA . PHE A 1 307 ? 6.831 -2.901 -25.268 1.00 68.56 307 PHE A CA 1
ATOM 2561 C C . PHE A 1 307 ? 6.235 -1.875 -26.228 1.00 68.56 307 PHE A C 1
ATOM 2563 O O . PHE A 1 307 ? 6.988 -1.059 -26.764 1.00 68.56 307 PHE A O 1
ATOM 2570 N N . SER A 1 308 ? 4.909 -1.852 -26.395 1.00 65.25 308 SER A N 1
ATOM 2571 C CA . SER A 1 308 ? 4.254 -0.837 -27.224 1.00 65.25 308 SER A CA 1
ATOM 2572 C C . SER A 1 308 ? 4.466 0.577 -26.681 1.00 65.25 308 SER A C 1
ATOM 2574 O O . SER A 1 308 ? 4.808 1.469 -27.454 1.00 65.25 308 SER A O 1
ATOM 2576 N N . ASP A 1 309 ? 4.365 0.782 -25.364 1.00 63.56 309 ASP A N 1
ATOM 2577 C CA . ASP A 1 309 ? 4.597 2.089 -24.733 1.00 63.56 309 ASP A CA 1
ATOM 2578 C C . ASP A 1 309 ? 6.029 2.591 -24.953 1.00 63.56 309 ASP A C 1
ATOM 2580 O O . ASP A 1 309 ? 6.262 3.769 -25.238 1.00 63.56 309 ASP A O 1
ATOM 2584 N N . ASN A 1 310 ? 7.012 1.700 -24.810 1.00 60.19 310 ASN A N 1
ATOM 2585 C CA . ASN A 1 310 ? 8.419 2.051 -24.976 1.00 60.19 310 ASN A CA 1
ATOM 2586 C C . ASN A 1 310 ? 8.764 2.359 -26.439 1.00 60.19 310 ASN A C 1
ATOM 2588 O O . ASN A 1 310 ? 9.532 3.286 -26.701 1.00 60.19 310 ASN A O 1
ATOM 2592 N N . GLU A 1 311 ? 8.195 1.615 -27.388 1.00 55.28 311 GLU A N 1
ATOM 2593 C CA . GLU A 1 311 ? 8.366 1.881 -28.819 1.00 55.28 311 GLU A CA 1
ATOM 2594 C C . GLU A 1 311 ? 7.698 3.201 -29.232 1.00 55.28 311 GLU A C 1
ATOM 2596 O O . GLU A 1 311 ? 8.334 4.021 -29.896 1.00 55.28 311 GLU A O 1
ATOM 2601 N N . LEU A 1 312 ? 6.483 3.492 -28.754 1.00 55.12 312 LEU A N 1
ATOM 2602 C CA . LEU A 1 312 ? 5.814 4.781 -28.988 1.00 55.12 312 LEU A CA 1
ATOM 2603 C C . LEU A 1 312 ? 6.642 5.964 -28.465 1.00 55.12 312 LEU A C 1
ATOM 2605 O O . LEU A 1 312 ? 6.784 6.979 -29.148 1.00 55.12 312 LEU A O 1
ATOM 2609 N N . ARG A 1 313 ? 7.265 5.829 -27.288 1.00 57.00 313 ARG A N 1
ATOM 2610 C CA . ARG A 1 313 ? 8.167 6.861 -26.746 1.00 57.00 313 ARG A CA 1
ATOM 2611 C C . ARG A 1 313 ? 9.442 7.023 -27.567 1.00 57.00 313 ARG A C 1
ATOM 2613 O O . ARG A 1 313 ? 9.872 8.154 -27.774 1.00 57.00 313 ARG A O 1
ATOM 2620 N N . ARG A 1 314 ? 10.036 5.933 -28.063 1.00 54.38 314 ARG A N 1
ATOM 2621 C CA . ARG A 1 314 ? 11.199 6.000 -28.970 1.00 54.38 314 ARG A CA 1
ATOM 2622 C C . ARG A 1 314 ? 10.854 6.703 -30.279 1.00 54.38 314 ARG A C 1
ATOM 2624 O O . ARG A 1 314 ? 11.669 7.476 -30.776 1.00 54.38 314 ARG A O 1
ATOM 2631 N N . ILE A 1 315 ? 9.668 6.451 -30.827 1.00 50.16 315 ILE A N 1
ATOM 2632 C CA . ILE A 1 315 ? 9.182 7.105 -32.046 1.00 50.16 315 ILE A CA 1
ATOM 2633 C C . ILE A 1 315 ? 8.968 8.604 -31.795 1.00 50.16 315 ILE A C 1
ATOM 2635 O O . ILE A 1 315 ? 9.490 9.419 -32.553 1.00 50.16 315 ILE A O 1
ATOM 2639 N N . ASN A 1 316 ? 8.310 8.976 -30.693 1.00 50.88 316 ASN A N 1
ATOM 2640 C CA . ASN A 1 316 ? 8.099 10.379 -30.320 1.00 50.88 316 ASN A CA 1
ATOM 2641 C C . ASN A 1 316 ? 9.423 11.121 -30.053 1.00 50.88 316 ASN A C 1
ATOM 2643 O O . ASN A 1 316 ? 9.598 12.239 -30.527 1.00 50.88 316 ASN A O 1
ATOM 2647 N N . ALA A 1 317 ? 10.384 10.487 -29.371 1.00 51.53 317 ALA A N 1
ATOM 2648 C CA . ALA A 1 317 ? 11.704 11.069 -29.104 1.00 51.53 317 ALA A CA 1
ATOM 2649 C C . ALA A 1 317 ? 12.523 11.305 -30.386 1.00 51.53 317 ALA A C 1
ATOM 2651 O O . ALA A 1 317 ? 13.276 12.273 -30.476 1.00 51.53 317 ALA A O 1
ATOM 2652 N N . ARG A 1 318 ? 12.363 10.440 -31.397 1.00 48.38 318 ARG A N 1
ATOM 2653 C CA . ARG A 1 318 ? 12.989 10.615 -32.718 1.00 48.38 318 ARG A CA 1
ATOM 2654 C C . ARG A 1 318 ? 12.349 11.739 -33.531 1.00 48.38 318 ARG A C 1
ATOM 2656 O O . ARG A 1 318 ? 13.043 12.355 -34.328 1.00 48.38 318 ARG A O 1
ATOM 2663 N N . GLN A 1 319 ? 11.059 12.011 -33.333 1.00 49.72 319 GLN A N 1
ATOM 2664 C CA . GLN A 1 319 ? 10.345 13.104 -34.003 1.00 49.72 319 GLN A CA 1
ATOM 2665 C C . GLN A 1 319 ? 10.622 14.480 -33.371 1.00 49.72 319 GLN A C 1
ATOM 2667 O O . GLN A 1 319 ? 10.503 15.488 -34.057 1.00 49.72 319 GLN A O 1
ATOM 2672 N N . SER A 1 320 ? 11.029 14.534 -32.097 1.00 42.66 320 SER A N 1
ATOM 2673 C CA . SER A 1 320 ? 11.391 15.774 -31.391 1.00 42.66 320 SER A CA 1
ATOM 2674 C C . SER A 1 320 ? 12.849 16.225 -31.573 1.00 42.66 320 SER A C 1
ATOM 2676 O O . SER A 1 320 ? 13.220 17.285 -31.074 1.00 42.66 320 SER A O 1
ATOM 2678 N N . CYS A 1 321 ? 13.700 15.448 -32.252 1.00 35.12 321 CYS A N 1
ATOM 2679 C CA . CYS A 1 321 ? 15.040 15.906 -32.620 1.00 35.12 321 CYS A CA 1
ATOM 2680 C C . CYS A 1 321 ? 14.945 16.763 -33.893 1.00 35.12 321 CYS A C 1
ATOM 2682 O O . CYS A 1 321 ? 14.584 16.216 -34.938 1.00 35.12 321 CYS A O 1
ATOM 2684 N N . PRO A 1 322 ? 15.276 18.069 -33.858 1.00 40.47 322 PRO A N 1
ATOM 2685 C CA . PRO A 1 322 ? 15.371 18.840 -35.085 1.00 40.47 322 PRO A CA 1
ATOM 2686 C C . PRO A 1 322 ? 16.487 18.233 -35.936 1.00 40.47 322 PRO A C 1
ATOM 2688 O O . PRO A 1 322 ? 17.610 18.029 -35.472 1.00 40.47 322 PRO A O 1
ATOM 2691 N N . VAL A 1 323 ? 16.149 17.888 -37.175 1.00 42.41 323 VAL A N 1
ATOM 2692 C CA . VAL A 1 323 ? 17.142 17.582 -38.199 1.00 42.41 323 VAL A CA 1
ATOM 2693 C C . VAL A 1 323 ? 17.912 18.883 -38.425 1.00 42.41 323 VAL A C 1
ATOM 2695 O O . VAL A 1 323 ? 17.317 19.863 -38.868 1.00 42.41 323 VAL A O 1
ATOM 2698 N N . ASN A 1 324 ? 19.181 18.898 -38.004 1.00 36.41 324 ASN A N 1
ATOM 2699 C CA . ASN A 1 324 ? 20.112 20.012 -38.207 1.00 36.41 324 ASN A CA 1
ATOM 2700 C C . ASN A 1 324 ? 20.212 20.426 -39.675 1.00 36.41 324 ASN A C 1
ATOM 2702 O O . ASN A 1 324 ? 20.246 19.513 -40.536 1.00 36.41 324 ASN A O 1
#

pLDDT: mean 71.71, std 17.81, range [32.66, 94.12]

Secondary structure (DSSP, 8-state):
--HHHHHHHHHHHHHHSS-SS-----HHHHHHHHHHHHHSPPPSHHHHHHHHHHHHHHHHTT----HHHHHHHHHSS---HHHHHHHHHHHHHSPPPGGGHHHHHHHHHHHHT-S-HHHHHHHHHHHHTTTTTS--TT-HHHHHHHHHHS-SSTTTHHHHHHHHHTTSHHHHHHTT-GGGHHHHHHHHHHHTTSS-HHHHHHHHHHHHHHHHHHHHHH-HHHHHHHHHHHHHHHHHHHHHHHHHHHHHHHHHHHHTTT---------------HHHHHHHHHHHHTT-HHHHHHTHHHHHHHHHHHHHHHHHHHHHHHHSS---

Foldseek 3Di:
DDVVVVVLVVVVVVVVPDDDPQPPPDVVVVVVVLVVLLPDQQDDDVRVVSVLVVLQVCVVSVDLDAPVSLLSNLVRPDLDLSSLVSLLSNLVSYQHDLVCLVVLCVSLLLQLLDLDLSSNQSSLSNNCSSCVVPPDCLDLSNLLNQLSPQDLDPVRVVVNLVSLVSLAPVNCVVVVNLVCNSSSVSNLNNQLQDPRVVSLVSSLVRLLNCQPVVCVRVNLVVNVVSLLVLLVVLVVVLVVVVVVVVVCVVVCVVVVVPDDDDDDDPDPDPPTDSVSSVVSSVSSCVSPVVSVVVVCVSVVVSVVVVVVSVVVVVVVVVVPDPPD

Organism: NCBI:txid392033

InterPro domains:
  IPR052575 Small subunit processome component 20 [PTHR17695] (48-311)

Radius of gyration: 23.53 Å; chains: 1; bounding box: 51×56×65 Å